Protein AF-A0A661Z2G2-F1 (afdb_monomer)

Sequence (338 aa):
MINYKEEFKKISHNVEEGDYKSVVSKSAWLLEQGLKQLYKDQFEYYEREDCNDDEYNALNIIIEKEFVNFDIDKATLGYIVKFYHLTRFFDIVQNRLDVRLTFTRKLPWKHIVTKRNTIAHDDCIIKKDVAIDFIHYAKVFIYETEIDDRYGDSLKSNKCHECRSIVKGEWNYCANCGSDLSVKCKKCGSELKQSWSICPECKRPRSGVKVKDPIQMYQYYCEAVWADGILTKEEKHFLELKREELGLSHETAHEVERLYTPIEAIMFRVAVEATLVDGVIDEDERVYLRKQAEVMGVSREIANEIFNACLTIDSVEDLYKENKSKVIVMNTLKQNTN

pLDDT: mean 85.05, std 14.21, range [39.09, 98.06]

Mean predicted aligned error: 15.94 Å

Secondary structure (DSSP, 8-state):
---HHHHHHHHHHHHHTT-HHHHHHHHHHHHHHHHHHHHHHHHHHHHHTT---HHHHHHHHHHHHHSTT--TTT--HHHHHHHHHHTTHHHHHHHH-SS--HHHHHS-HHHHHHHHHHHHHS-PPPPHHHHHHHHHHHHHHHHHT---HHHHHHHH-PBPTTT--B--TT-SB-TTT--B--EE-TTT--EE-TT-SB-TTT--B-TT---S-HHHHHHHHHHHHGGGS---HHHHHHHHHHHHHHT--HHHHHHHHHHHS-HHHHHHHHHHHHHGGGS---HHHHHHHHHHHHHTT--HHHHHHHHHHHHHHHHHHHHHHHHHHHHHHHHHHHHS--

Radius of gyration: 26.25 Å; Cα contacts (8 Å, |Δi|>4): 293; chains: 1; bounding box: 63×58×87 Å

Nearest PDB structures (foldseek):
  6rx4-assembly1_A  TM=2.528E-01  e=5.434E+00  Escherichia coli K-12

Foldseek 3Di:
DDPVVVLLVVLVVCLVVVVLLVLLLSLLVLVLVLLLLLVVVLVVVCVPVVDPDPLVVLLVVCCVVPPPPDDSVPDDLVRSVVSCVVSVVLVSSCVVDPFRCVVLVVPPSVCSVVVNVCSVPHPDDDDSVSSVSSSVSSLSSCQRSVSPVPSVCVVPQDADPPPRHGDDQPDQADPVPGDGPWQAAPPPRDTDRPPDQADPVPRAGRPPPPPVALLVVLLVLLCVQCVVLAHAPVSVVVSVVSCVNSVHDPVSSVVSNVVRHDPLLVVLLVLLLVCCPVLDQDPVNVVVSVVSSVVSVHDPVSSVVSNVRNSVPPPPVVCVVVVVVVVVVVVVVVVVPD

Structure (mmCIF, N/CA/C/O backbone):
data_AF-A0A661Z2G2-F1
#
_entry.id   AF-A0A661Z2G2-F1
#
loop_
_atom_site.group_PDB
_atom_site.id
_atom_site.type_symbol
_atom_site.label_atom_id
_atom_site.label_alt_id
_atom_site.label_comp_id
_atom_site.label_asym_id
_atom_site.label_entity_id
_atom_site.label_seq_id
_atom_site.pdbx_PDB_ins_code
_atom_site.Cartn_x
_atom_site.Cartn_y
_atom_site.Cartn_z
_atom_site.occupancy
_atom_site.B_iso_or_equiv
_atom_site.auth_seq_id
_atom_site.auth_comp_id
_atom_site.auth_asym_id
_atom_site.auth_atom_id
_atom_site.pdbx_PDB_model_num
ATOM 1 N N . MET A 1 1 ? -5.188 22.186 -6.126 1.00 86.19 1 MET A N 1
ATOM 2 C CA . MET A 1 1 ? -5.627 20.821 -5.770 1.00 86.19 1 MET A CA 1
ATOM 3 C C . MET A 1 1 ? -5.697 19.971 -7.032 1.00 86.19 1 MET A C 1
ATOM 5 O O . MET A 1 1 ? -6.264 20.423 -8.022 1.00 86.19 1 MET A O 1
ATOM 9 N N . ILE A 1 2 ? -5.074 18.794 -7.026 1.00 93.38 2 ILE A N 1
ATOM 10 C CA . ILE A 1 2 ? -4.983 17.904 -8.195 1.00 93.38 2 ILE A CA 1
ATOM 11 C C . ILE A 1 2 ? -6.296 17.135 -8.372 1.00 93.38 2 ILE A C 1
ATOM 13 O O . ILE A 1 2 ? -6.920 16.719 -7.400 1.00 93.38 2 ILE A O 1
ATOM 17 N N . ASN A 1 3 ? -6.733 16.948 -9.618 1.00 93.88 3 ASN A N 1
ATOM 18 C CA . ASN A 1 3 ? -7.870 16.088 -9.944 1.00 93.88 3 ASN A CA 1
ATOM 19 C C . ASN A 1 3 ? -7.367 14.684 -10.306 1.00 93.88 3 ASN A C 1
ATOM 21 O O . ASN A 1 3 ? -7.200 14.361 -11.483 1.00 93.88 3 ASN A O 1
ATOM 25 N N . TYR A 1 4 ? -7.106 13.848 -9.296 1.00 92.81 4 TYR A N 1
ATOM 26 C CA . TYR A 1 4 ? -6.507 12.523 -9.498 1.00 92.81 4 TYR A CA 1
ATOM 27 C C . TYR A 1 4 ? -7.338 11.645 -10.440 1.00 92.81 4 TYR A C 1
ATOM 29 O O . TYR A 1 4 ? -6.782 10.908 -11.252 1.00 92.81 4 TYR A O 1
ATOM 37 N N . LYS A 1 5 ? -8.671 11.767 -10.418 1.00 91.06 5 LYS A N 1
ATOM 38 C CA . LYS A 1 5 ? -9.562 11.059 -11.349 1.00 91.06 5 LYS A CA 1
ATOM 39 C C . LYS A 1 5 ? -9.297 11.403 -12.814 1.00 91.06 5 LYS A C 1
ATOM 41 O O . LYS A 1 5 ? -9.282 10.502 -13.652 1.00 91.06 5 LYS A O 1
ATOM 46 N N . GLU A 1 6 ? -9.118 12.678 -13.140 1.00 94.62 6 GLU A N 1
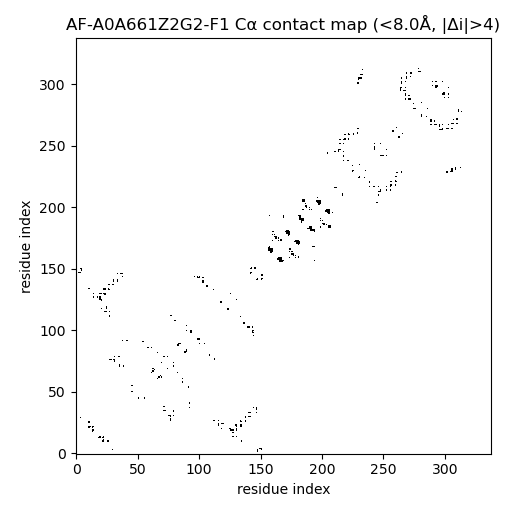ATOM 47 C CA . GLU A 1 6 ? -8.778 13.095 -14.505 1.00 94.62 6 GLU A CA 1
ATOM 48 C C . GLU A 1 6 ? -7.365 12.665 -14.891 1.00 94.62 6 GLU A C 1
ATOM 50 O O . GLU A 1 6 ? -7.162 12.179 -16.004 1.00 94.62 6 GLU A O 1
ATOM 55 N N . GLU A 1 7 ? -6.410 12.748 -13.967 1.00 96.81 7 GLU A N 1
ATOM 56 C CA . GLU A 1 7 ? -5.042 12.292 -14.217 1.00 96.81 7 GLU A CA 1
ATOM 57 C C . GLU A 1 7 ? -4.977 10.780 -14.472 1.00 96.81 7 GLU A C 1
ATOM 59 O O . GLU A 1 7 ? -4.347 10.346 -15.435 1.00 96.81 7 GLU A O 1
ATOM 64 N N . PHE A 1 8 ? -5.720 9.959 -13.722 1.00 95.62 8 PHE A N 1
ATOM 65 C CA . PHE A 1 8 ? -5.805 8.521 -13.994 1.00 95.62 8 PHE A CA 1
ATOM 66 C C . PHE A 1 8 ? -6.487 8.192 -15.327 1.00 95.62 8 PHE A C 1
ATOM 68 O O . PHE A 1 8 ? -6.124 7.192 -15.952 1.00 95.62 8 PHE A O 1
ATOM 75 N N . LYS A 1 9 ? -7.435 9.013 -15.806 1.00 95.62 9 LYS A N 1
ATOM 76 C CA . LYS A 1 9 ? -7.990 8.858 -17.164 1.00 95.62 9 LYS A CA 1
ATOM 77 C C . LYS A 1 9 ? -6.923 9.113 -18.224 1.00 95.62 9 LYS A C 1
ATOM 79 O O . LYS A 1 9 ? -6.785 8.305 -19.136 1.00 95.62 9 LYS A O 1
ATOM 84 N N . LYS A 1 10 ? -6.137 10.185 -18.072 1.00 97.44 10 LYS A N 1
ATOM 85 C CA . LYS A 1 10 ? -5.009 10.484 -18.971 1.00 97.44 10 LYS A CA 1
ATOM 86 C C . LYS A 1 10 ? -3.984 9.351 -18.952 1.00 97.44 10 LYS A C 1
ATOM 88 O O . LYS A 1 10 ? -3.547 8.911 -20.003 1.00 97.44 10 LYS A O 1
ATOM 93 N N . ILE A 1 11 ? -3.637 8.839 -17.771 1.00 97.25 11 ILE A N 1
ATOM 94 C CA . ILE A 1 11 ? -2.714 7.705 -17.642 1.00 97.25 11 ILE A CA 1
ATOM 95 C C . ILE A 1 11 ? -3.271 6.457 -18.340 1.00 97.25 11 ILE A C 1
ATOM 97 O O . ILE A 1 11 ? -2.529 5.782 -19.044 1.00 97.25 11 ILE A O 1
ATOM 101 N N . SER A 1 12 ? -4.567 6.171 -18.193 1.00 95.06 12 SER A N 1
ATOM 102 C CA . SER A 1 12 ? -5.203 5.021 -18.854 1.00 95.06 12 SER A CA 1
ATOM 103 C C . SER A 1 12 ? -5.150 5.145 -20.379 1.00 95.06 12 SER A C 1
ATOM 105 O O . SER A 1 12 ? -4.828 4.173 -21.050 1.00 95.06 12 SER A O 1
ATOM 107 N N . HIS A 1 13 ? -5.370 6.347 -20.914 1.00 97.44 13 HIS A N 1
ATOM 108 C CA . HIS A 1 13 ? -5.226 6.611 -22.343 1.00 97.44 13 HIS A CA 1
ATOM 109 C C . HIS A 1 13 ? -3.787 6.373 -22.834 1.00 97.44 13 HIS A C 1
ATOM 111 O O . HIS A 1 13 ? -3.581 5.657 -23.807 1.00 97.44 13 HIS A O 1
ATOM 117 N N . ASN A 1 14 ? -2.777 6.852 -22.098 1.00 97.38 14 ASN A N 1
ATOM 118 C CA . ASN A 1 14 ? -1.373 6.585 -22.430 1.00 97.38 14 ASN A CA 1
ATOM 119 C C . ASN A 1 14 ? -1.029 5.076 -22.426 1.00 97.38 14 ASN A C 1
ATOM 121 O O . ASN A 1 14 ? -0.147 4.648 -23.169 1.00 97.38 14 ASN A O 1
ATOM 125 N N . VAL A 1 15 ? -1.706 4.252 -21.611 1.00 96.62 15 VAL A N 1
ATOM 126 C CA . VAL A 1 15 ? -1.545 2.784 -21.656 1.00 96.62 15 VAL A CA 1
ATOM 127 C C . VAL A 1 15 ? -2.084 2.208 -22.968 1.00 96.62 15 VAL A C 1
ATOM 129 O O . VAL A 1 15 ? -1.465 1.299 -23.519 1.00 96.62 15 VAL A O 1
ATOM 132 N N . GLU A 1 16 ? -3.220 2.710 -23.460 1.00 96.94 16 GLU A N 1
ATOM 133 C CA . GLU A 1 16 ? -3.834 2.274 -24.725 1.00 96.94 16 GLU A CA 1
ATOM 134 C C . GLU A 1 16 ? -2.953 2.628 -25.932 1.00 96.94 16 GLU A C 1
ATOM 136 O O . GLU A 1 16 ? -2.826 1.825 -26.854 1.00 96.94 16 GLU A O 1
ATOM 141 N N . GLU A 1 17 ? -2.285 3.782 -25.886 1.00 97.88 17 GLU A N 1
ATOM 142 C CA . GLU A 1 17 ? -1.344 4.244 -26.916 1.00 97.88 17 GLU A CA 1
ATOM 143 C C . GLU A 1 17 ? 0.032 3.553 -26.858 1.00 97.88 17 GLU A C 1
ATOM 145 O O . GLU A 1 17 ? 0.857 3.727 -27.753 1.00 97.88 17 GLU A O 1
ATOM 150 N N . GLY A 1 18 ? 0.304 2.763 -25.814 1.00 97.31 18 GLY A N 1
ATOM 151 C CA . GLY A 1 18 ? 1.600 2.111 -25.610 1.00 97.31 18 GLY A CA 1
ATOM 152 C C . GLY A 1 18 ? 2.713 3.045 -25.117 1.00 97.31 18 GLY A C 1
ATOM 153 O O . GLY A 1 18 ? 3.879 2.648 -25.100 1.00 97.31 18 GLY A O 1
ATOM 154 N N . ASP A 1 19 ? 2.378 4.259 -24.669 1.00 97.81 19 ASP A N 1
ATOM 155 C CA . ASP A 1 19 ? 3.319 5.226 -24.091 1.00 97.81 19 ASP A CA 1
ATOM 156 C C . ASP A 1 19 ? 3.586 4.935 -22.602 1.00 97.81 19 ASP A C 1
ATOM 158 O O . ASP A 1 19 ? 3.221 5.675 -21.679 1.00 97.81 19 ASP A O 1
ATOM 162 N N . TYR A 1 20 ? 4.244 3.802 -22.359 1.00 97.69 20 TYR A N 1
ATOM 163 C CA . TYR A 1 20 ? 4.538 3.299 -21.016 1.00 97.69 20 TYR A CA 1
ATOM 164 C C . TYR A 1 20 ? 5.524 4.182 -20.240 1.00 97.69 20 TYR A C 1
ATOM 166 O O . TYR A 1 20 ? 5.471 4.224 -19.008 1.00 97.69 20 TYR A O 1
ATOM 174 N N . LYS A 1 21 ? 6.395 4.924 -20.939 1.00 97.50 21 LYS A N 1
ATOM 175 C CA . LYS A 1 21 ? 7.328 5.875 -20.318 1.00 97.50 21 LYS A CA 1
ATOM 176 C C . LYS A 1 21 ? 6.544 6.993 -19.630 1.00 97.50 21 LYS A C 1
ATOM 178 O O . LYS A 1 21 ? 6.715 7.205 -18.429 1.00 97.50 21 LYS A O 1
ATOM 183 N N . SER A 1 22 ? 5.607 7.624 -20.342 1.00 97.12 22 SER A N 1
ATOM 184 C CA . SER A 1 22 ? 4.745 8.652 -19.753 1.00 97.12 22 SER A CA 1
ATOM 185 C C . SER A 1 22 ? 3.818 8.110 -18.669 1.00 97.12 22 SER A C 1
ATOM 187 O O . SER A 1 22 ? 3.546 8.828 -17.708 1.00 97.12 22 SER A O 1
ATOM 189 N N . VAL A 1 23 ? 3.343 6.861 -18.777 1.00 98.00 23 VAL A N 1
ATOM 190 C CA . VAL A 1 23 ? 2.535 6.225 -17.718 1.00 98.00 23 VAL A CA 1
ATOM 191 C C . VAL A 1 23 ? 3.308 6.168 -16.404 1.00 98.00 23 VAL A C 1
ATOM 193 O O . VAL A 1 23 ? 2.790 6.604 -15.371 1.00 98.00 23 VAL A O 1
ATOM 196 N N . VAL A 1 24 ? 4.551 5.679 -16.434 1.00 97.62 24 VAL A N 1
ATOM 197 C CA . VAL A 1 24 ? 5.393 5.594 -15.234 1.00 97.62 24 VAL A CA 1
ATOM 198 C C . VAL A 1 24 ? 5.727 6.990 -14.705 1.00 97.62 24 VAL A C 1
ATOM 200 O O . VAL A 1 24 ? 5.555 7.239 -13.511 1.00 97.62 24 VAL A O 1
ATOM 203 N N . SER A 1 25 ? 6.124 7.929 -15.574 1.00 96.88 25 SER A N 1
ATOM 204 C CA . SER A 1 25 ? 6.431 9.310 -15.173 1.00 96.88 25 SER A CA 1
ATOM 205 C C . SER A 1 25 ? 5.242 10.011 -14.513 1.00 96.88 25 SER A C 1
ATOM 207 O O . SER A 1 25 ? 5.398 10.591 -13.438 1.00 96.88 25 SER A O 1
ATOM 209 N N . LYS A 1 26 ? 4.046 9.934 -15.113 1.00 97.88 26 LYS A N 1
ATOM 210 C CA . LYS A 1 26 ? 2.826 10.550 -14.567 1.00 97.88 26 LYS A CA 1
ATOM 211 C C . LYS A 1 26 ? 2.390 9.886 -13.262 1.00 97.88 26 LYS A C 1
ATOM 213 O O . LYS A 1 26 ? 2.043 10.588 -12.320 1.00 97.88 26 LYS A O 1
ATOM 218 N N . SER A 1 27 ? 2.455 8.558 -13.165 1.00 97.88 27 SER A N 1
ATOM 219 C CA . SER A 1 27 ? 2.090 7.839 -11.934 1.00 97.88 27 SER A CA 1
ATOM 220 C C . SER A 1 27 ? 3.042 8.165 -10.777 1.00 97.88 27 SER A C 1
ATOM 222 O O . SER A 1 27 ? 2.597 8.428 -9.663 1.00 97.88 27 SER A O 1
ATOM 224 N N . ALA A 1 28 ? 4.352 8.229 -11.042 1.00 97.94 28 ALA A N 1
ATOM 225 C CA . ALA A 1 28 ? 5.344 8.641 -10.051 1.00 97.94 28 ALA A CA 1
ATOM 226 C C . ALA A 1 28 ? 5.176 10.110 -9.632 1.00 97.94 28 ALA A C 1
ATOM 228 O O . ALA A 1 28 ? 5.371 10.447 -8.465 1.00 97.94 28 ALA A O 1
ATOM 229 N N . TRP A 1 29 ? 4.790 10.983 -10.567 1.00 97.75 29 TRP A N 1
ATOM 230 C CA . TRP A 1 29 ? 4.433 12.364 -10.255 1.00 97.75 29 TRP A CA 1
ATOM 231 C C . TRP A 1 29 ? 3.192 12.438 -9.354 1.00 97.75 29 TRP A C 1
ATOM 233 O O . TRP A 1 29 ? 3.225 13.169 -8.371 1.00 97.75 29 TRP A O 1
ATOM 243 N N . LEU A 1 30 ? 2.143 11.640 -9.599 1.00 97.56 30 LEU A N 1
ATOM 244 C CA . LEU A 1 30 ? 0.975 11.584 -8.706 1.00 97.56 30 LEU A CA 1
ATOM 245 C C . LEU A 1 30 ? 1.342 11.139 -7.286 1.00 97.56 30 LEU A C 1
ATOM 247 O O . LEU A 1 30 ? 0.852 11.735 -6.331 1.00 97.56 30 LEU A O 1
ATOM 251 N N . LEU A 1 31 ? 2.221 10.143 -7.142 1.00 97.75 31 LEU A N 1
ATOM 252 C CA . LEU A 1 31 ? 2.748 9.732 -5.836 1.00 97.75 31 LEU A CA 1
ATOM 253 C C . LEU A 1 31 ? 3.500 10.876 -5.145 1.00 97.75 31 LEU A C 1
ATOM 255 O O . LEU A 1 31 ? 3.286 11.125 -3.963 1.00 97.75 31 LEU A O 1
ATOM 259 N N . GLU A 1 32 ? 4.350 11.599 -5.880 1.00 98.06 32 GLU A N 1
ATOM 260 C CA . GLU A 1 32 ? 5.075 12.754 -5.342 1.00 98.06 32 GLU A CA 1
ATOM 261 C C . GLU A 1 32 ? 4.113 13.827 -4.835 1.00 98.06 32 GLU A C 1
ATOM 263 O O . GLU A 1 32 ? 4.252 14.302 -3.711 1.00 98.06 32 GLU A O 1
ATOM 268 N N . GLN A 1 33 ? 3.124 14.196 -5.647 1.00 97.38 33 GLN A N 1
ATOM 269 C CA . GLN A 1 33 ? 2.164 15.227 -5.276 1.00 97.38 33 GLN A CA 1
ATOM 270 C C . GLN A 1 33 ? 1.258 14.793 -4.124 1.00 97.38 33 GLN A C 1
ATOM 272 O O . GLN A 1 33 ? 0.956 15.602 -3.252 1.00 97.38 33 GLN A O 1
ATOM 277 N N . GLY A 1 34 ? 0.879 13.516 -4.086 1.00 96.56 34 GLY A N 1
ATOM 278 C CA . GLY A 1 34 ? 0.154 12.936 -2.969 1.00 96.56 34 GLY A CA 1
ATOM 279 C C . GLY A 1 34 ? 0.954 13.026 -1.668 1.00 96.56 34 GLY A C 1
ATOM 280 O O . GLY A 1 34 ? 0.456 13.546 -0.680 1.00 96.56 34 GLY A O 1
ATOM 281 N N . LEU A 1 35 ? 2.234 12.645 -1.667 1.00 97.31 35 LEU A N 1
ATOM 282 C CA . LEU A 1 35 ? 3.088 12.798 -0.481 1.00 97.31 35 LEU A CA 1
ATOM 283 C C . LEU A 1 35 ? 3.268 14.270 -0.058 1.00 97.31 35 LEU A C 1
ATOM 285 O O . LEU A 1 35 ? 3.327 14.562 1.136 1.00 97.31 35 LEU A O 1
ATOM 289 N N . LYS A 1 36 ? 3.335 15.215 -1.007 1.00 97.50 36 LYS A N 1
ATOM 290 C CA . LYS A 1 36 ? 3.365 16.656 -0.688 1.00 97.50 36 LYS A CA 1
ATOM 291 C C . LYS A 1 36 ? 2.068 17.113 -0.026 1.00 97.50 36 LYS A C 1
ATOM 293 O O . LYS A 1 36 ? 2.121 17.832 0.965 1.00 97.50 36 LYS A O 1
ATOM 298 N N . GLN A 1 37 ? 0.920 16.697 -0.558 1.00 95.69 37 GLN A N 1
ATOM 299 C CA . GLN A 1 37 ? -0.384 17.048 0.003 1.00 95.69 37 GLN A CA 1
ATOM 300 C C . GLN A 1 37 ? -0.550 16.464 1.409 1.00 95.69 37 GLN A C 1
ATOM 302 O O . GLN A 1 37 ? -0.873 17.200 2.329 1.00 95.69 37 GLN A O 1
ATOM 307 N N . LEU A 1 38 ? -0.210 15.187 1.596 1.00 95.00 38 LEU A N 1
ATOM 308 C CA . LEU A 1 38 ? -0.301 14.506 2.888 1.00 95.00 38 LEU A CA 1
ATOM 309 C C . LEU A 1 38 ? 0.551 15.174 3.973 1.00 95.00 38 LEU A C 1
ATOM 311 O O . LEU A 1 38 ? 0.134 15.266 5.123 1.00 95.00 38 LEU A O 1
ATOM 315 N N . TYR A 1 39 ? 1.736 15.662 3.593 1.00 95.88 39 TYR A N 1
ATOM 316 C CA . TYR A 1 39 ? 2.581 16.463 4.473 1.00 95.88 39 TYR A CA 1
ATOM 317 C C . TYR A 1 39 ? 1.872 17.755 4.883 1.00 95.88 39 TYR A C 1
ATOM 319 O O . TYR A 1 39 ? 1.770 18.045 6.071 1.00 95.88 39 TYR A O 1
ATOM 327 N N . LYS A 1 40 ? 1.353 18.516 3.913 1.00 94.88 40 LYS A N 1
ATOM 328 C CA . LYS A 1 40 ? 0.677 19.794 4.175 1.00 94.88 40 LYS A CA 1
ATOM 329 C C . LYS A 1 40 ? -0.553 19.613 5.053 1.00 94.88 40 LYS A C 1
ATOM 331 O O . LYS A 1 40 ? -0.666 20.303 6.055 1.00 94.88 40 LYS A O 1
ATOM 336 N N . ASP A 1 41 ? -1.392 18.627 4.748 1.00 92.25 41 ASP A N 1
ATOM 337 C CA . ASP A 1 41 ? -2.599 18.326 5.523 1.00 92.25 41 ASP A CA 1
ATOM 338 C C . ASP A 1 41 ? -2.272 18.002 6.988 1.00 92.25 41 ASP A C 1
ATOM 340 O O . ASP A 1 41 ? -3.025 18.365 7.891 1.00 92.25 41 ASP A O 1
ATOM 344 N N . GLN A 1 42 ? -1.148 17.319 7.233 1.00 92.06 42 GLN A N 1
ATOM 345 C CA . GLN A 1 42 ? -0.698 16.990 8.584 1.00 92.06 42 GLN A CA 1
ATOM 346 C C . GLN A 1 42 ? -0.174 18.220 9.339 1.00 92.06 42 GLN A C 1
ATOM 348 O O . GLN A 1 42 ? -0.473 18.380 10.518 1.00 92.06 42 GLN A O 1
ATOM 353 N N . PHE A 1 43 ? 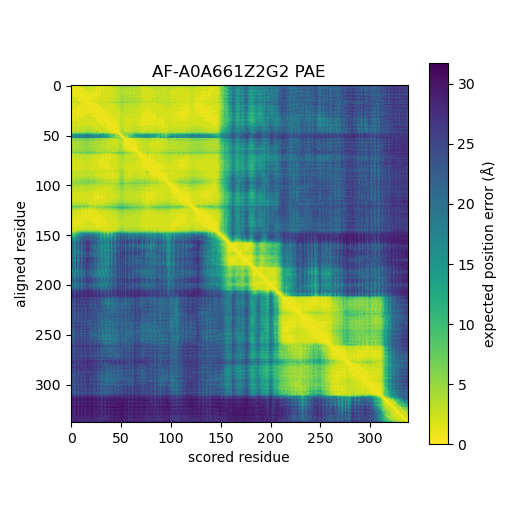0.579 19.105 8.684 1.00 91.75 43 PHE A N 1
ATOM 354 C CA . PHE A 1 43 ? 1.049 20.343 9.317 1.00 91.75 43 PHE A CA 1
ATOM 355 C C . PHE A 1 43 ? -0.099 21.333 9.561 1.00 91.75 43 PHE A C 1
ATOM 357 O O . PHE A 1 43 ? -0.201 21.883 10.651 1.00 91.75 43 PHE A O 1
ATOM 364 N N . GLU A 1 44 ? -1.031 21.475 8.616 1.00 90.19 44 GLU A N 1
ATOM 365 C CA . GLU A 1 44 ? -2.261 22.258 8.807 1.00 90.19 44 GLU A CA 1
ATOM 366 C C . GLU A 1 44 ? -3.150 21.692 9.926 1.00 90.19 44 GLU A C 1
ATOM 368 O O . GLU A 1 44 ? -3.940 22.415 10.534 1.00 90.19 44 GLU A O 1
ATOM 373 N N . TYR A 1 45 ? -3.087 20.383 10.184 1.00 87.88 45 TYR A N 1
ATOM 374 C CA . TYR A 1 45 ? -3.740 19.776 11.342 1.00 87.88 45 TYR A CA 1
ATOM 375 C C . TYR A 1 45 ? -3.064 20.218 12.648 1.00 87.88 45 TYR A C 1
ATOM 377 O O . TYR A 1 45 ? -3.756 20.696 13.545 1.00 87.88 45 TYR A O 1
ATOM 385 N N . TYR A 1 46 ? -1.731 20.150 12.720 1.00 88.12 46 TYR A N 1
ATOM 386 C CA . TYR A 1 46 ? -0.983 20.591 13.900 1.00 88.12 46 TYR A CA 1
ATOM 387 C C . TYR A 1 46 ? -1.174 22.080 14.222 1.00 88.12 46 TYR A C 1
ATOM 389 O O . TYR A 1 46 ? -1.307 22.451 15.384 1.00 88.12 46 TYR A O 1
ATOM 397 N N . GLU A 1 47 ? -1.248 22.937 13.204 1.00 87.38 47 GLU A N 1
ATOM 398 C CA . GLU A 1 47 ? -1.482 24.374 13.394 1.00 87.38 47 GLU A CA 1
ATOM 399 C C . GLU A 1 47 ? -2.888 24.695 13.928 1.00 87.38 47 GLU A C 1
ATOM 401 O O . GLU A 1 47 ? -3.072 25.703 14.610 1.00 87.38 47 GLU A O 1
ATOM 406 N N . ARG A 1 48 ? -3.895 23.867 13.619 1.00 85.75 48 ARG A N 1
ATOM 407 C CA . ARG A 1 48 ? -5.294 24.122 14.002 1.00 85.75 48 ARG A CA 1
ATOM 408 C C . ARG A 1 48 ? -5.644 23.666 15.408 1.00 85.75 48 ARG A C 1
ATOM 410 O O . ARG A 1 48 ? -6.437 24.334 16.064 1.00 85.75 48 ARG A O 1
ATOM 417 N N . GLU A 1 49 ? -5.104 22.536 15.846 1.00 81.94 49 GLU A N 1
ATOM 418 C CA . GLU A 1 49 ? -5.493 21.912 17.118 1.00 81.94 49 GLU A CA 1
ATOM 419 C C . GLU A 1 49 ? -4.779 22.521 18.343 1.00 81.94 49 GLU A C 1
ATOM 421 O O . GLU A 1 49 ? -4.988 22.043 19.455 1.00 81.94 49 GLU A O 1
ATOM 426 N N . ASP A 1 50 ? -3.944 23.562 18.161 1.00 70.31 50 ASP A N 1
ATOM 427 C CA . ASP A 1 50 ? -3.063 24.150 19.199 1.00 70.31 50 ASP A CA 1
ATOM 428 C C . ASP A 1 50 ? -2.379 23.061 20.042 1.00 70.31 50 ASP A C 1
ATOM 430 O O . ASP A 1 50 ? -2.235 23.121 21.268 1.00 70.31 50 ASP A O 1
ATOM 434 N N . CYS A 1 51 ? -2.041 21.971 19.361 1.00 67.12 51 CYS A N 1
ATOM 435 C CA . CYS A 1 51 ? -1.538 20.782 19.992 1.00 67.12 51 CYS A CA 1
ATOM 436 C C . CYS A 1 51 ? -0.078 21.057 20.329 1.00 67.12 51 CYS A C 1
ATOM 438 O O . CYS A 1 51 ? 0.803 21.051 19.467 1.00 67.12 51 CYS A O 1
ATOM 440 N N . ASN A 1 52 ? 0.167 21.309 21.613 1.00 64.38 52 ASN A N 1
ATOM 441 C CA . ASN A 1 52 ? 1.491 21.260 22.216 1.00 64.38 52 ASN A CA 1
ATOM 442 C C . ASN A 1 52 ? 1.950 19.792 22.258 1.00 64.38 52 ASN A C 1
ATOM 444 O O . ASN A 1 52 ? 2.017 19.168 23.315 1.00 64.38 52 ASN A O 1
ATOM 448 N N . ASP A 1 53 ? 2.115 19.223 21.068 1.00 78.62 53 ASP A N 1
ATOM 449 C CA . ASP A 1 53 ? 2.330 17.809 20.836 1.00 78.62 53 ASP A CA 1
ATOM 450 C C . ASP A 1 53 ? 3.831 17.537 20.841 1.00 78.62 53 ASP A C 1
ATOM 452 O O . ASP A 1 53 ? 4.591 18.063 20.017 1.00 78.62 53 ASP A O 1
ATOM 456 N N . ASP A 1 54 ? 4.263 16.705 21.786 1.00 87.81 54 ASP A N 1
ATOM 457 C CA . ASP A 1 54 ? 5.632 16.209 21.851 1.00 87.81 54 ASP A CA 1
ATOM 458 C C . ASP A 1 54 ? 6.046 15.560 20.515 1.00 87.81 54 ASP A C 1
ATOM 460 O O . ASP A 1 54 ? 7.215 15.661 20.131 1.00 87.81 54 ASP A O 1
ATOM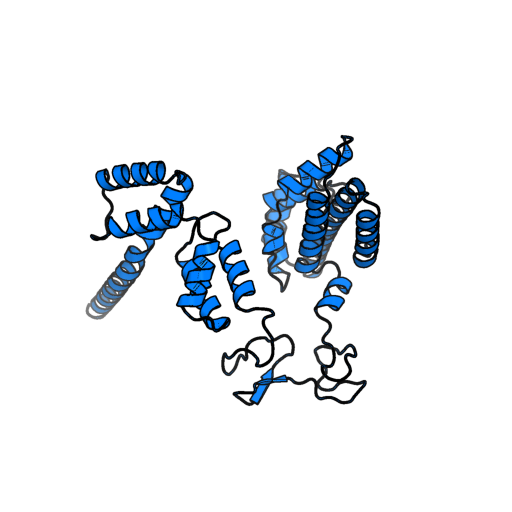 464 N N . GLU A 1 55 ? 5.105 14.971 19.756 1.00 85.75 55 GLU A N 1
ATOM 465 C CA . GLU A 1 55 ? 5.368 14.423 18.419 1.00 85.75 55 GLU A CA 1
ATOM 466 C C . GLU A 1 55 ? 5.738 15.511 17.399 1.00 85.75 55 GLU A C 1
ATOM 468 O O . GLU A 1 55 ? 6.693 15.336 16.637 1.00 85.75 55 GLU A O 1
ATOM 473 N N . TYR A 1 56 ? 5.041 16.654 17.399 1.00 88.75 56 TYR A N 1
ATOM 474 C CA . TYR A 1 56 ? 5.327 17.768 16.486 1.00 88.75 56 TYR A CA 1
ATOM 475 C C . TYR A 1 56 ? 6.689 18.403 16.784 1.00 88.75 56 TYR A C 1
ATOM 477 O O . TYR A 1 56 ? 7.497 18.636 15.880 1.00 88.75 56 TYR A O 1
ATOM 485 N N . ASN A 1 57 ? 6.983 18.620 18.068 1.00 89.75 57 ASN A N 1
ATOM 486 C CA . ASN A 1 57 ? 8.274 19.146 18.503 1.00 89.75 57 ASN A CA 1
ATOM 487 C C . ASN A 1 57 ? 9.418 18.182 18.154 1.00 89.75 57 ASN A C 1
ATOM 489 O O . ASN A 1 57 ? 10.444 18.609 17.618 1.00 89.75 57 ASN A O 1
ATOM 493 N N . ALA A 1 58 ? 9.235 16.877 18.384 1.00 90.56 58 ALA A N 1
ATOM 494 C CA . ALA A 1 58 ? 10.209 15.861 17.995 1.00 90.56 58 ALA A CA 1
ATOM 495 C C . ALA A 1 58 ? 10.435 15.833 16.475 1.00 90.56 58 ALA A C 1
ATOM 497 O O . ALA A 1 58 ? 11.580 15.742 16.024 1.00 90.56 58 ALA A O 1
ATOM 498 N N . LEU A 1 59 ? 9.369 15.961 15.679 1.00 91.69 59 LEU A N 1
ATOM 499 C CA . LEU A 1 59 ? 9.461 16.021 14.224 1.00 91.69 59 LEU A CA 1
ATOM 500 C C . LEU A 1 59 ? 10.256 17.247 13.752 1.00 91.69 59 LEU A C 1
ATOM 502 O O . LEU A 1 59 ? 11.146 17.097 12.913 1.00 91.69 59 LEU A O 1
ATOM 506 N N . ASN A 1 60 ? 9.986 18.432 14.308 1.00 90.25 60 ASN A N 1
ATOM 507 C CA . ASN A 1 60 ? 10.712 19.658 13.965 1.00 90.25 60 ASN A CA 1
ATOM 508 C C . ASN A 1 60 ? 12.206 19.557 14.288 1.00 90.25 60 ASN A C 1
ATOM 510 O O . ASN A 1 60 ? 13.031 19.923 13.455 1.00 90.25 60 ASN A O 1
ATOM 514 N N . ILE A 1 61 ? 12.570 18.965 15.431 1.00 92.31 61 ILE A N 1
ATOM 515 C CA . ILE A 1 61 ? 13.977 18.718 15.785 1.00 92.31 61 ILE A CA 1
ATOM 516 C C . ILE A 1 61 ? 14.662 17.833 14.731 1.00 92.31 61 ILE A C 1
ATOM 518 O O . ILE A 1 61 ? 15.802 18.093 14.339 1.00 92.31 61 ILE A O 1
ATOM 522 N N . ILE A 1 62 ? 13.983 16.785 14.246 1.00 91.88 62 ILE A N 1
ATOM 523 C CA . ILE A 1 62 ? 14.535 15.913 13.199 1.00 91.88 62 ILE A CA 1
ATOM 524 C C . ILE A 1 62 ? 14.647 16.664 11.865 1.00 91.88 62 ILE A C 1
ATOM 526 O O . ILE A 1 62 ? 15.659 16.516 11.177 1.00 91.88 62 ILE A O 1
ATOM 530 N N . ILE A 1 63 ? 13.649 17.479 11.502 1.00 92.31 63 ILE A N 1
ATOM 531 C CA . ILE A 1 63 ? 13.676 18.314 10.290 1.00 92.31 63 ILE A CA 1
ATOM 532 C C . ILE A 1 63 ? 14.879 19.257 10.319 1.00 92.31 63 ILE A C 1
ATOM 534 O O . ILE A 1 63 ? 15.671 19.257 9.378 1.00 92.31 63 ILE A O 1
ATOM 538 N N . GLU A 1 64 ? 15.059 20.010 11.403 1.00 92.50 64 GLU A N 1
ATOM 539 C CA . GLU A 1 64 ? 16.159 20.969 11.546 1.00 92.50 64 GLU A CA 1
ATOM 540 C C . GLU A 1 64 ? 17.533 20.294 11.476 1.00 92.50 64 GLU A C 1
ATOM 542 O O . GLU A 1 64 ? 18.465 20.834 10.875 1.00 92.50 64 GLU A O 1
ATOM 547 N N . LYS A 1 65 ? 17.658 19.096 12.058 1.00 93.88 65 LYS A N 1
ATOM 548 C CA . LYS A 1 65 ? 18.926 18.366 12.128 1.00 93.88 65 LYS A CA 1
ATOM 549 C C . LYS A 1 65 ? 19.292 17.654 10.823 1.00 93.88 65 LYS A C 1
ATOM 551 O O . LYS A 1 65 ? 20.441 17.720 10.393 1.00 93.88 65 LYS A O 1
ATOM 556 N N . GLU A 1 66 ? 18.346 16.941 10.218 1.00 93.62 66 GLU A N 1
ATOM 557 C CA . GLU A 1 66 ? 18.614 16.008 9.111 1.00 93.62 66 GLU A CA 1
ATOM 558 C C . GLU A 1 66 ? 18.201 16.572 7.737 1.00 93.62 66 GLU A C 1
ATOM 560 O O . GLU A 1 66 ? 18.649 16.079 6.696 1.00 93.62 66 GLU A O 1
ATOM 565 N N . PHE A 1 67 ? 17.364 17.616 7.710 1.00 93.56 67 PHE A N 1
ATOM 566 C CA . PHE A 1 67 ? 16.784 18.197 6.497 1.00 93.56 67 PHE A CA 1
ATOM 567 C C . PHE A 1 67 ? 16.910 19.730 6.482 1.00 93.56 67 PHE A C 1
ATOM 569 O O . PHE A 1 67 ? 15.931 20.464 6.365 1.00 93.56 67 PHE A O 1
ATOM 576 N N . VAL A 1 68 ? 18.147 20.226 6.562 1.00 90.69 68 VAL A N 1
ATOM 577 C CA . VAL A 1 68 ? 18.446 21.667 6.498 1.00 90.69 68 VAL A CA 1
ATOM 578 C C . VAL A 1 68 ? 17.830 22.293 5.239 1.00 90.69 68 VAL A C 1
ATOM 580 O O . VAL A 1 68 ? 18.124 21.869 4.120 1.00 90.69 68 VAL A O 1
ATOM 583 N N . ASN A 1 69 ? 17.006 23.329 5.427 1.00 91.25 69 ASN A N 1
ATOM 584 C CA . ASN A 1 69 ? 16.228 23.998 4.374 1.00 91.25 69 ASN A CA 1
ATOM 585 C C . ASN A 1 69 ? 15.217 23.081 3.656 1.00 91.25 69 ASN A C 1
ATOM 587 O O . ASN A 1 69 ? 15.023 23.208 2.443 1.00 91.25 69 ASN A O 1
ATOM 591 N N . PHE A 1 70 ? 14.583 22.151 4.381 1.00 94.50 70 PHE A N 1
ATOM 592 C CA . PHE A 1 70 ? 13.507 21.329 3.832 1.00 94.50 70 PHE A CA 1
ATOM 593 C C . PHE A 1 70 ? 12.359 22.201 3.310 1.00 94.50 70 PHE A C 1
ATOM 595 O O . PHE A 1 70 ? 11.658 22.859 4.072 1.00 94.50 70 PHE A O 1
ATOM 602 N N . ASP A 1 71 ? 12.157 22.178 1.996 1.00 95.94 71 ASP A N 1
ATOM 603 C CA . ASP A 1 71 ? 11.034 22.821 1.322 1.00 95.94 71 ASP A CA 1
ATOM 604 C C . ASP A 1 71 ? 10.233 21.733 0.605 1.00 95.94 71 ASP A C 1
ATOM 606 O O . ASP A 1 71 ? 10.665 21.196 -0.424 1.00 95.94 71 ASP A O 1
ATOM 610 N N . ILE A 1 72 ? 9.074 21.386 1.173 1.00 96.06 72 ILE A N 1
ATOM 611 C CA . ILE A 1 72 ? 8.222 20.309 0.663 1.00 96.06 72 ILE A CA 1
ATOM 612 C C . ILE A 1 72 ? 7.784 20.559 -0.785 1.00 96.06 72 ILE A C 1
ATOM 614 O O . ILE A 1 72 ? 7.634 19.607 -1.551 1.00 96.06 72 ILE A O 1
ATOM 618 N N . ASP A 1 73 ? 7.642 21.816 -1.211 1.00 96.50 73 ASP A N 1
ATOM 619 C CA . ASP A 1 73 ? 7.195 22.141 -2.564 1.00 96.50 73 ASP A CA 1
ATOM 620 C C . ASP A 1 73 ? 8.281 21.868 -3.605 1.00 96.50 73 ASP A C 1
ATOM 622 O O . ASP A 1 73 ? 7.991 21.373 -4.703 1.00 96.50 73 ASP A O 1
ATOM 626 N N . LYS A 1 74 ? 9.545 22.095 -3.235 1.00 96.81 74 LYS A N 1
ATOM 627 C CA . LYS A 1 74 ? 10.720 21.836 -4.085 1.00 96.81 74 LYS A CA 1
ATOM 628 C C . LYS A 1 74 ? 11.260 20.415 -3.960 1.00 96.81 74 LYS A C 1
ATOM 630 O O . LYS A 1 74 ? 12.045 19.983 -4.806 1.00 96.81 74 LYS A O 1
ATOM 635 N N . ALA A 1 75 ? 10.855 19.680 -2.930 1.00 96.56 75 ALA A N 1
ATOM 636 C CA . ALA A 1 75 ? 11.313 18.322 -2.699 1.00 96.56 75 ALA A CA 1
ATOM 637 C C . ALA A 1 75 ? 10.940 17.397 -3.874 1.00 96.56 75 ALA A C 1
ATOM 639 O O . ALA A 1 75 ? 9.817 17.411 -4.382 1.00 96.56 75 ALA A O 1
ATOM 640 N N . THR A 1 76 ? 11.896 16.578 -4.316 1.00 96.81 76 THR A N 1
ATOM 641 C CA . THR A 1 76 ? 11.659 15.528 -5.321 1.00 96.81 76 THR A CA 1
ATOM 642 C C . THR A 1 76 ? 11.091 14.277 -4.657 1.00 96.81 76 THR A C 1
ATOM 644 O O . THR A 1 76 ? 11.318 14.072 -3.465 1.00 96.81 76 THR A O 1
ATOM 647 N N . LEU A 1 77 ? 10.441 13.386 -5.418 1.00 97.12 77 LEU A N 1
ATOM 648 C CA . LEU A 1 77 ? 9.924 12.116 -4.883 1.00 97.12 77 LEU A CA 1
ATOM 649 C C . LEU A 1 77 ? 10.933 11.369 -3.994 1.00 97.12 77 LEU A C 1
ATOM 651 O O . LEU A 1 77 ? 10.587 10.946 -2.897 1.00 97.12 77 LEU A O 1
ATOM 655 N N . GLY A 1 78 ? 12.190 11.239 -4.433 1.00 97.19 78 GLY A N 1
ATOM 656 C CA . GLY A 1 78 ? 13.222 10.545 -3.657 1.00 97.19 78 GLY A CA 1
ATOM 657 C C . GLY A 1 78 ? 13.556 11.232 -2.331 1.00 97.19 78 GLY A C 1
ATOM 658 O O . GLY A 1 78 ? 13.764 10.555 -1.326 1.00 97.19 78 GLY A O 1
ATOM 659 N N . TYR A 1 79 ? 13.568 12.566 -2.310 1.00 96.69 79 TYR A N 1
ATOM 660 C CA . TYR A 1 79 ? 13.832 13.334 -1.094 1.00 96.69 79 TYR A CA 1
ATOM 661 C C . TYR A 1 79 ? 12.661 13.250 -0.106 1.00 96.69 79 TYR A C 1
ATOM 663 O O . TYR A 1 79 ? 12.887 13.050 1.085 1.00 96.69 79 TYR A O 1
ATOM 671 N N . ILE A 1 80 ? 11.420 13.291 -0.604 1.00 97.62 80 ILE A N 1
ATOM 672 C CA . ILE A 1 80 ? 10.211 13.143 0.221 1.00 97.62 80 ILE A CA 1
ATOM 673 C C . ILE A 1 80 ? 10.120 11.732 0.799 1.00 97.62 80 ILE A C 1
ATOM 675 O O . ILE A 1 80 ? 9.925 11.573 1.995 1.00 97.62 80 ILE A O 1
ATOM 679 N N . VAL A 1 81 ? 10.331 10.694 -0.011 1.00 97.19 81 VAL A N 1
ATOM 680 C CA . VAL A 1 81 ? 10.348 9.303 0.470 1.00 97.19 81 VAL A CA 1
ATOM 681 C C . VAL A 1 81 ? 11.407 9.114 1.562 1.00 97.19 81 VAL A C 1
ATOM 683 O O . VAL A 1 81 ? 11.125 8.506 2.594 1.00 97.19 81 VAL A O 1
ATOM 686 N N . LYS A 1 82 ? 12.614 9.670 1.377 1.00 95.38 82 LYS A N 1
ATOM 687 C CA . LYS A 1 82 ? 13.665 9.647 2.407 1.00 95.38 82 LYS A CA 1
ATOM 688 C C . LYS A 1 82 ? 13.200 10.332 3.695 1.00 95.38 82 LYS A C 1
ATOM 690 O O . LYS A 1 82 ? 13.416 9.774 4.768 1.00 95.38 82 LYS A O 1
ATOM 695 N N . PHE A 1 83 ? 12.566 11.502 3.584 1.00 96.38 83 PHE A N 1
ATOM 696 C CA . PHE A 1 83 ? 11.966 12.209 4.714 1.00 96.38 83 PHE A CA 1
ATOM 697 C C . PHE A 1 83 ? 10.969 11.321 5.461 1.00 96.38 83 PHE A C 1
ATOM 699 O O . PHE A 1 83 ? 11.189 11.025 6.630 1.00 96.38 83 PHE A O 1
ATOM 706 N N . TYR A 1 84 ? 9.962 10.794 4.762 1.00 96.31 84 TYR A N 1
ATOM 707 C CA . TYR A 1 84 ? 8.907 9.962 5.342 1.00 96.31 84 TYR A CA 1
ATOM 708 C C . TYR A 1 84 ? 9.438 8.739 6.101 1.00 96.31 84 TYR A C 1
ATOM 710 O O . TYR A 1 84 ? 8.895 8.380 7.146 1.00 96.31 84 TYR A O 1
ATOM 718 N N . HIS A 1 85 ? 10.495 8.096 5.599 1.00 93.50 85 HIS A N 1
ATOM 719 C CA . HIS A 1 85 ? 11.101 6.950 6.274 1.00 93.50 85 HIS A CA 1
ATOM 720 C C . HIS A 1 85 ? 11.941 7.343 7.494 1.00 93.50 85 HIS A C 1
ATOM 722 O O . HIS A 1 85 ? 11.808 6.708 8.536 1.00 93.50 85 HIS A O 1
ATOM 728 N N . LEU A 1 86 ? 12.792 8.371 7.387 1.00 92.38 86 LEU A N 1
ATOM 729 C CA . LEU A 1 86 ? 13.683 8.765 8.486 1.00 92.38 86 LEU A CA 1
ATOM 730 C C . LEU A 1 86 ? 12.928 9.383 9.663 1.00 92.38 86 LEU A C 1
ATOM 732 O O . LEU A 1 86 ? 13.300 9.151 10.809 1.00 92.38 86 LEU A O 1
ATOM 736 N N . THR A 1 87 ? 11.860 10.131 9.393 1.00 93.62 87 THR A N 1
ATOM 737 C CA . THR A 1 87 ? 11.038 10.753 10.440 1.00 93.62 87 THR A CA 1
ATOM 738 C C . THR A 1 87 ? 9.885 9.874 10.902 1.00 93.62 87 THR A C 1
ATOM 740 O O . THR A 1 87 ? 9.128 10.279 11.778 1.00 93.62 87 THR A O 1
ATOM 743 N N . ARG A 1 88 ? 9.725 8.677 10.314 1.00 94.06 88 ARG A N 1
ATOM 744 C CA . ARG A 1 88 ? 8.556 7.812 10.524 1.00 94.06 88 ARG A CA 1
ATOM 745 C C . ARG A 1 88 ? 7.234 8.551 10.276 1.00 94.06 88 ARG A C 1
ATOM 747 O O . ARG A 1 88 ? 6.228 8.272 10.918 1.00 94.06 88 ARG A O 1
ATOM 754 N N . PHE A 1 89 ? 7.203 9.467 9.309 1.00 94.94 89 PHE A N 1
ATOM 755 C CA . PHE A 1 89 ? 6.047 10.332 9.058 1.00 94.94 89 PHE A CA 1
ATOM 756 C C . PHE A 1 89 ? 4.756 9.554 8.752 1.00 94.94 89 PHE A C 1
ATOM 758 O O . PHE A 1 89 ? 3.668 9.997 9.096 1.00 94.94 89 PHE A O 1
ATOM 765 N N . PHE A 1 90 ? 4.851 8.357 8.159 1.00 94.25 90 PHE A N 1
ATOM 766 C CA . PHE A 1 90 ? 3.682 7.489 7.969 1.00 94.25 90 PHE A CA 1
ATOM 767 C C . PHE A 1 90 ? 3.071 6.972 9.283 1.00 94.25 90 PHE A C 1
ATOM 769 O O . PHE A 1 90 ? 1.899 6.603 9.283 1.00 94.25 90 PHE A O 1
ATOM 776 N N . ASP A 1 91 ? 3.835 6.873 10.377 1.00 92.25 91 ASP A N 1
ATOM 777 C CA . ASP A 1 91 ? 3.304 6.582 11.721 1.00 92.25 91 ASP A CA 1
ATOM 778 C C . ASP A 1 91 ? 2.495 7.765 12.232 1.00 92.25 91 ASP A C 1
ATOM 780 O O . ASP A 1 91 ? 1.332 7.597 12.587 1.00 92.25 91 ASP A O 1
ATOM 784 N N . ILE A 1 92 ? 3.075 8.956 12.126 1.00 91.56 92 ILE A N 1
ATOM 785 C CA . ILE A 1 92 ? 2.450 10.210 12.537 1.00 91.56 92 ILE A CA 1
ATOM 786 C C . ILE A 1 92 ? 1.118 10.425 11.806 1.00 91.56 92 ILE A C 1
ATOM 788 O O . ILE A 1 92 ? 0.073 10.606 12.425 1.00 91.56 92 ILE A O 1
ATOM 792 N N . VAL A 1 93 ? 1.127 10.330 10.475 1.00 90.75 93 VAL A N 1
ATOM 793 C CA . VAL A 1 93 ? -0.084 10.508 9.661 1.00 90.75 93 VAL A CA 1
ATOM 794 C C . VAL A 1 93 ? -1.142 9.451 9.984 1.00 90.75 93 VAL A C 1
ATOM 796 O O . VAL A 1 93 ? -2.332 9.757 10.006 1.00 90.75 93 VAL A O 1
ATOM 799 N N . GLN A 1 94 ? -0.740 8.204 10.244 1.00 89.94 94 GLN A N 1
ATOM 800 C CA . GLN A 1 94 ? -1.694 7.134 10.525 1.00 89.94 94 GLN A CA 1
ATOM 801 C C . GLN A 1 94 ? -2.435 7.326 11.854 1.00 89.94 94 GLN A C 1
ATOM 803 O O . GLN A 1 94 ? -3.564 6.862 11.967 1.00 89.94 94 GLN A O 1
ATOM 808 N N . ASN A 1 95 ? -1.859 8.036 12.825 1.00 85.62 95 ASN A N 1
ATOM 809 C CA . ASN A 1 95 ? -2.567 8.377 14.062 1.00 85.62 95 ASN A CA 1
ATOM 810 C C . ASN A 1 95 ? -3.772 9.306 13.812 1.00 85.62 95 ASN A C 1
ATOM 812 O O . ASN A 1 95 ? -4.704 9.321 14.612 1.00 85.62 95 ASN A O 1
ATOM 816 N N . ARG A 1 96 ? -3.770 10.054 12.698 1.00 84.38 96 ARG A N 1
ATOM 817 C CA . ARG A 1 96 ? -4.855 10.965 12.297 1.00 84.38 96 ARG A CA 1
ATOM 818 C C . ARG A 1 96 ? -5.896 10.306 11.393 1.00 84.38 96 ARG A C 1
ATOM 820 O O . ARG A 1 96 ? -7.051 10.722 11.384 1.00 84.38 96 ARG A O 1
ATOM 827 N N . LEU A 1 97 ? -5.487 9.340 10.577 1.00 81.62 97 LEU A N 1
ATOM 828 C CA . LEU A 1 97 ? -6.375 8.702 9.610 1.00 81.62 97 LEU A CA 1
ATOM 829 C C . LEU A 1 97 ? -7.161 7.556 10.261 1.00 81.62 97 LEU A C 1
ATOM 831 O O . LEU A 1 97 ? -6.589 6.687 10.913 1.00 81.62 97 LEU A O 1
ATOM 835 N N . ASP A 1 98 ? -8.463 7.472 9.976 1.00 76.19 98 ASP A N 1
ATOM 836 C CA . ASP A 1 98 ? -9.311 6.329 10.370 1.00 76.19 98 ASP A CA 1
ATOM 837 C C . ASP A 1 98 ? -8.955 5.028 9.614 1.00 76.19 98 ASP A C 1
ATOM 839 O O . ASP A 1 98 ? -9.499 3.949 9.877 1.00 76.19 98 ASP A O 1
ATOM 843 N N . VAL A 1 99 ? -8.042 5.118 8.646 1.00 77.56 99 VAL A N 1
ATOM 844 C CA . VAL A 1 99 ? -7.588 4.027 7.786 1.00 77.56 99 VAL A CA 1
ATOM 845 C C . VAL A 1 99 ? -6.135 3.664 8.076 1.00 77.56 99 VAL A C 1
ATOM 847 O O . VAL A 1 99 ? -5.272 4.511 8.294 1.00 77.56 99 VAL A O 1
ATOM 850 N N . ARG A 1 100 ? -5.840 2.360 8.055 1.00 84.25 100 ARG A N 1
ATOM 851 C CA . ARG A 1 100 ? -4.466 1.865 8.191 1.00 84.25 100 ARG A CA 1
ATOM 852 C C . ARG A 1 100 ? -3.723 2.027 6.864 1.00 84.25 100 ARG A C 1
ATOM 854 O O . ARG A 1 100 ? -4.201 1.534 5.849 1.00 84.25 100 ARG A O 1
ATOM 861 N N . LEU A 1 101 ? -2.524 2.608 6.891 1.00 88.62 101 LEU A N 1
ATOM 862 C CA . LEU A 1 101 ? -1.633 2.771 5.732 1.00 88.62 101 LEU A CA 1
ATOM 863 C C . LEU A 1 101 ? -0.799 1.503 5.473 1.00 88.62 101 LEU A C 1
ATOM 865 O O . LEU A 1 101 ? 0.426 1.555 5.316 1.00 88.62 101 LEU A O 1
ATOM 869 N N . THR A 1 102 ? -1.437 0.331 5.522 1.00 85.88 102 THR A N 1
ATOM 870 C CA . THR A 1 102 ? -0.743 -0.963 5.489 1.00 85.88 102 THR A CA 1
ATOM 871 C C . THR A 1 102 ? -0.039 -1.190 4.156 1.00 85.88 102 THR A C 1
ATOM 873 O O . THR A 1 102 ? 1.120 -1.606 4.148 1.00 85.88 102 THR A O 1
ATOM 876 N N . PHE A 1 103 ? -0.698 -0.900 3.035 1.00 85.06 103 PHE A N 1
ATOM 877 C CA . PHE A 1 103 ? -0.121 -1.106 1.711 1.00 85.06 103 PHE A CA 1
ATOM 878 C C . PHE A 1 103 ? 0.860 0.005 1.340 1.00 85.06 103 PHE A C 1
ATOM 880 O O . PHE A 1 103 ? 1.937 -0.279 0.828 1.00 85.06 103 PHE A O 1
ATOM 887 N N . THR A 1 104 ? 0.546 1.254 1.675 1.00 91.69 104 THR A N 1
ATOM 888 C CA . THR A 1 104 ? 1.363 2.448 1.420 1.00 91.69 104 THR A CA 1
ATOM 889 C C . THR A 1 104 ? 2.759 2.309 2.017 1.00 91.69 104 THR A C 1
ATOM 891 O O . THR A 1 104 ? 3.753 2.616 1.359 1.00 91.69 104 THR A O 1
ATOM 894 N N . ARG A 1 105 ? 2.865 1.771 3.237 1.00 91.25 105 ARG A N 1
ATOM 895 C CA . ARG A 1 105 ? 4.158 1.485 3.881 1.00 91.25 105 ARG A CA 1
ATOM 896 C C . ARG A 1 105 ? 4.942 0.365 3.207 1.00 91.25 105 ARG A C 1
ATOM 898 O O . ARG A 1 105 ? 6.168 0.386 3.242 1.00 91.25 105 ARG A O 1
ATOM 905 N N . LYS A 1 106 ? 4.234 -0.605 2.625 1.00 91.31 106 LYS A N 1
ATOM 906 C CA . LYS A 1 106 ? 4.805 -1.773 1.944 1.00 91.31 106 LYS A CA 1
ATOM 907 C C . LYS A 1 106 ? 5.104 -1.521 0.464 1.00 91.31 106 LYS A C 1
ATOM 909 O O . LYS A 1 106 ? 5.683 -2.390 -0.182 1.00 91.31 106 LYS A O 1
ATOM 914 N N . LEU A 1 107 ? 4.734 -0.361 -0.087 1.00 92.31 107 LEU A N 1
ATOM 915 C CA . LEU A 1 107 ? 5.079 -0.020 -1.464 1.00 92.31 107 LEU A CA 1
ATOM 916 C C . LEU A 1 107 ? 6.603 -0.087 -1.657 1.00 92.31 107 LEU A C 1
ATOM 918 O O . LEU A 1 107 ? 7.357 0.327 -0.771 1.00 92.31 107 LEU A O 1
ATOM 922 N N . PRO A 1 108 ? 7.090 -0.565 -2.818 1.00 95.56 108 PRO A N 1
ATOM 923 C CA . PRO A 1 108 ? 8.517 -0.712 -3.072 1.00 95.56 108 PRO A CA 1
ATOM 924 C C . PRO A 1 108 ? 9.151 0.649 -3.409 1.00 95.56 108 PRO A C 1
ATOM 926 O O . PRO A 1 108 ? 9.651 0.874 -4.510 1.00 95.56 108 PRO A O 1
ATOM 929 N N . TRP A 1 109 ? 9.142 1.587 -2.458 1.00 96.75 109 TRP A N 1
ATOM 930 C CA . TRP A 1 109 ? 9.518 2.990 -2.653 1.00 96.75 109 TRP A CA 1
ATOM 931 C C . TRP A 1 109 ? 10.901 3.180 -3.272 1.00 96.75 109 TRP A C 1
ATOM 933 O O . TRP A 1 109 ? 11.073 4.016 -4.158 1.00 96.75 109 TRP A O 1
ATOM 943 N N . LYS A 1 110 ? 11.880 2.360 -2.871 1.00 95.50 110 LYS A N 1
ATOM 944 C CA . LYS A 1 110 ? 13.217 2.361 -3.477 1.00 95.50 110 LYS A CA 1
ATOM 945 C C . LYS A 1 110 ? 13.149 2.060 -4.977 1.00 95.50 110 LYS A C 1
ATOM 947 O O . LYS A 1 110 ? 13.740 2.792 -5.765 1.00 95.50 110 LYS A O 1
ATOM 952 N N . HIS A 1 111 ? 12.396 1.033 -5.377 1.00 95.44 111 HIS A N 1
ATOM 953 C CA . HIS A 1 111 ? 12.185 0.696 -6.786 1.00 95.44 111 HIS A CA 1
ATOM 954 C C . HIS A 1 111 ? 11.472 1.830 -7.531 1.00 95.44 111 HIS A C 1
ATOM 956 O O . HIS A 1 111 ? 11.927 2.234 -8.602 1.00 95.44 111 HIS A O 1
ATOM 962 N N . ILE A 1 112 ? 10.410 2.387 -6.938 1.00 97.62 112 ILE A N 1
ATOM 963 C CA . ILE A 1 112 ? 9.634 3.493 -7.514 1.00 97.62 112 ILE A CA 1
ATOM 964 C C . ILE A 1 112 ? 10.544 4.694 -7.816 1.00 97.62 112 ILE A C 1
ATOM 966 O O . ILE A 1 112 ? 10.563 5.201 -8.941 1.00 97.62 112 ILE A O 1
ATOM 970 N N . VAL A 1 113 ? 11.342 5.120 -6.830 1.00 97.69 113 VAL A N 1
ATOM 971 C CA . VAL A 1 113 ? 12.273 6.252 -6.949 1.00 97.69 113 VAL A CA 1
ATOM 972 C C . VAL A 1 113 ? 13.359 5.969 -7.984 1.00 97.69 113 VAL A C 1
ATOM 974 O O . VAL A 1 113 ? 13.588 6.802 -8.862 1.00 97.69 113 VAL A O 1
ATOM 977 N N . THR A 1 114 ? 14.009 4.802 -7.919 1.00 96.44 114 THR A N 1
ATOM 978 C CA . THR A 1 114 ? 15.060 4.429 -8.875 1.00 96.44 114 THR A CA 1
ATOM 979 C C . THR A 1 114 ? 14.522 4.442 -10.299 1.00 96.44 114 THR A C 1
ATOM 981 O O . THR A 1 114 ? 15.112 5.085 -11.163 1.00 96.44 114 THR A O 1
ATOM 984 N N . LYS A 1 115 ? 13.374 3.804 -10.547 1.00 96.50 115 LYS A N 1
ATOM 985 C CA . LYS A 1 115 ? 12.817 3.692 -11.896 1.00 96.50 115 LYS A CA 1
ATOM 986 C C . LYS A 1 115 ? 12.366 5.045 -12.450 1.00 96.50 115 LYS A C 1
ATOM 988 O O . LYS A 1 115 ? 12.643 5.334 -13.612 1.00 96.50 115 LYS A O 1
ATOM 993 N N . ARG A 1 116 ? 11.748 5.899 -11.623 1.00 96.12 116 ARG A N 1
ATOM 994 C CA . ARG A 1 116 ? 11.409 7.284 -11.994 1.00 96.12 116 ARG A CA 1
ATOM 995 C C . ARG A 1 116 ? 12.657 8.074 -12.394 1.00 96.12 116 ARG A C 1
ATOM 997 O O . ARG A 1 116 ? 12.636 8.744 -13.422 1.00 96.12 116 ARG A O 1
ATOM 1004 N N . ASN A 1 117 ? 13.732 7.992 -11.610 1.00 94.88 117 ASN A N 1
ATOM 1005 C CA . ASN A 1 117 ? 14.968 8.720 -11.900 1.00 94.88 117 ASN A CA 1
ATOM 1006 C C . ASN A 1 117 ? 15.636 8.211 -13.186 1.00 94.88 117 ASN A C 1
ATOM 1008 O O . ASN A 1 117 ? 16.041 9.025 -14.007 1.00 94.88 117 ASN A O 1
ATOM 1012 N N . THR A 1 118 ? 15.672 6.893 -13.411 1.00 95.44 118 THR A N 1
ATOM 1013 C CA . THR A 1 118 ? 16.145 6.313 -14.680 1.00 95.44 118 THR A CA 1
ATOM 1014 C C . THR A 1 118 ? 15.353 6.860 -15.865 1.00 95.44 118 THR A C 1
ATOM 1016 O O . THR A 1 118 ? 15.939 7.289 -16.844 1.00 95.44 118 THR A O 1
ATOM 1019 N N . ILE A 1 119 ? 14.023 6.925 -15.781 1.00 94.38 119 ILE A N 1
ATOM 1020 C CA . ILE A 1 119 ? 13.190 7.446 -16.879 1.00 94.38 119 ILE A CA 1
ATOM 1021 C C . ILE A 1 119 ? 13.420 8.941 -17.141 1.00 94.38 119 ILE A C 1
ATOM 1023 O O . ILE A 1 119 ? 13.298 9.387 -18.282 1.00 94.38 119 ILE A O 1
ATOM 1027 N N . ALA A 1 120 ? 13.719 9.716 -16.097 1.00 91.56 120 ALA A N 1
ATOM 1028 C CA . ALA A 1 120 ? 13.958 1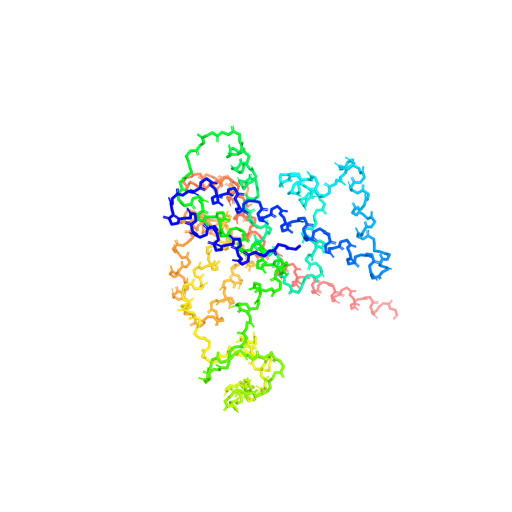1.151 -16.213 1.00 91.56 120 ALA A CA 1
ATOM 1029 C C . ALA A 1 120 ? 15.296 11.487 -16.895 1.00 91.56 120 ALA A C 1
ATOM 1031 O O . ALA A 1 120 ? 15.409 12.552 -17.497 1.00 91.56 120 ALA A O 1
ATOM 1032 N N . HIS A 1 121 ? 16.292 10.604 -16.793 1.00 90.69 121 HIS A N 1
ATOM 1033 C CA . HIS A 1 121 ? 17.648 10.852 -17.292 1.00 90.69 121 HIS A CA 1
ATOM 1034 C C . HIS A 1 121 ? 18.025 10.002 -18.509 1.00 90.69 121 HIS A C 1
ATOM 1036 O O . HIS A 1 121 ? 18.801 10.465 -19.341 1.00 90.69 121 HIS A O 1
ATOM 1042 N N . ASP A 1 122 ? 17.436 8.814 -18.652 1.00 92.25 122 ASP A N 1
ATOM 1043 C CA . ASP A 1 122 ? 17.791 7.844 -19.682 1.00 92.25 122 ASP A CA 1
ATOM 1044 C C . ASP A 1 122 ? 16.635 7.601 -20.654 1.00 92.25 122 ASP A C 1
ATOM 1046 O O . ASP A 1 122 ? 15.452 7.538 -20.286 1.00 92.25 122 ASP A O 1
ATOM 1050 N N . ASP A 1 123 ? 16.980 7.371 -21.920 1.00 89.94 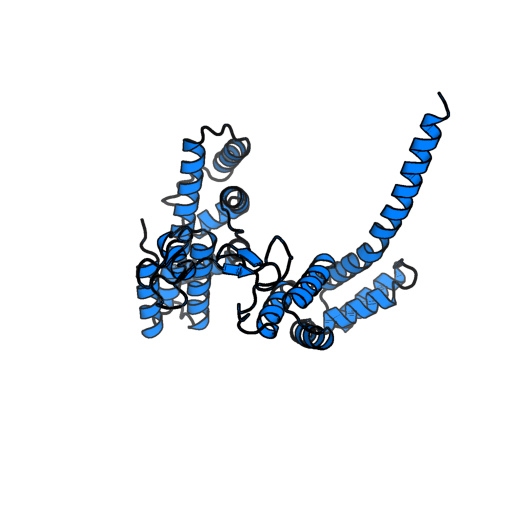123 ASP A N 1
ATOM 1051 C CA . ASP A 1 123 ? 16.016 6.904 -22.909 1.00 89.94 123 ASP A CA 1
ATOM 1052 C C . ASP A 1 123 ? 15.856 5.382 -22.825 1.00 89.94 123 ASP A C 1
ATOM 1054 O O . ASP A 1 123 ? 16.401 4.608 -23.609 1.00 89.94 123 ASP A O 1
ATOM 1058 N N . CYS A 1 124 ? 15.160 4.941 -21.776 1.00 92.62 124 CYS A N 1
ATOM 1059 C CA . CYS A 1 124 ? 14.904 3.531 -21.524 1.00 92.62 124 CYS A CA 1
ATOM 1060 C C . CYS A 1 124 ? 13.533 3.093 -22.057 1.00 92.62 124 CYS A C 1
ATOM 1062 O O . CYS A 1 124 ? 12.521 3.781 -21.906 1.00 92.62 124 CYS A O 1
ATOM 1064 N N . ILE A 1 125 ? 13.493 1.893 -22.638 1.00 95.69 125 ILE A N 1
ATOM 1065 C CA . ILE A 1 125 ? 12.245 1.240 -23.034 1.00 95.69 125 ILE A CA 1
ATOM 1066 C C . ILE A 1 125 ? 11.580 0.671 -21.778 1.00 95.69 125 ILE A C 1
ATOM 1068 O O . ILE A 1 125 ? 12.164 -0.143 -21.055 1.00 95.69 125 ILE A O 1
ATOM 1072 N N . ILE A 1 126 ? 10.343 1.090 -21.523 1.00 97.44 126 ILE A N 1
ATOM 1073 C CA . ILE A 1 126 ? 9.535 0.618 -20.399 1.00 97.44 126 ILE A CA 1
ATOM 1074 C C . ILE A 1 126 ? 8.589 -0.475 -20.878 1.00 97.44 126 ILE A C 1
ATOM 1076 O O . ILE A 1 126 ? 7.867 -0.308 -21.858 1.00 97.44 126 ILE A O 1
ATOM 1080 N N . LYS A 1 127 ? 8.601 -1.610 -20.178 1.00 97.00 127 LYS A N 1
ATOM 1081 C CA . LYS A 1 127 ? 7.663 -2.704 -20.422 1.00 97.00 127 LYS A CA 1
ATOM 1082 C C . LYS A 1 127 ? 6.282 -2.368 -19.844 1.00 97.00 127 LYS A C 1
ATOM 1084 O O . LYS A 1 127 ? 6.165 -1.617 -18.875 1.00 97.00 127 LYS A O 1
ATOM 1089 N N . LYS A 1 128 ? 5.235 -2.943 -20.441 1.00 96.94 128 LYS A N 1
ATOM 1090 C CA . LYS A 1 128 ? 3.833 -2.697 -20.068 1.00 96.94 128 LYS A CA 1
ATOM 1091 C C . LYS A 1 128 ? 3.526 -3.059 -18.611 1.00 96.94 128 LYS A C 1
ATOM 1093 O O . LYS A 1 128 ? 2.842 -2.298 -17.944 1.00 96.94 128 LYS A O 1
ATOM 1098 N N . ASP A 1 129 ? 4.019 -4.198 -18.136 1.00 92.25 129 ASP A N 1
ATOM 1099 C CA . ASP A 1 129 ? 3.862 -4.688 -16.757 1.00 92.25 129 ASP A CA 1
ATOM 1100 C C . ASP A 1 129 ? 4.337 -3.655 -15.726 1.00 92.25 129 ASP A C 1
ATOM 1102 O O . ASP A 1 129 ? 3.558 -3.239 -14.874 1.00 92.25 129 ASP A O 1
ATOM 1106 N N . VAL A 1 130 ? 5.545 -3.116 -15.906 1.00 94.06 130 VAL A N 1
ATOM 1107 C CA . VAL A 1 130 ? 6.101 -2.064 -15.039 1.00 94.06 130 VAL A CA 1
ATOM 1108 C C . VAL A 1 130 ? 5.203 -0.822 -15.015 1.00 94.06 130 VAL A C 1
ATOM 1110 O O . VAL A 1 130 ? 5.007 -0.203 -13.972 1.00 94.06 130 VAL A O 1
ATOM 1113 N N . ALA A 1 131 ? 4.641 -0.434 -16.160 1.00 97.31 131 ALA A N 1
ATOM 1114 C CA . ALA A 1 131 ? 3.725 0.700 -16.226 1.00 97.31 131 ALA A CA 1
ATOM 1115 C C . ALA A 1 131 ? 2.410 0.439 -15.471 1.00 97.31 131 ALA A C 1
ATOM 1117 O O . ALA A 1 131 ? 1.914 1.336 -14.787 1.00 97.31 131 ALA A O 1
ATOM 1118 N N . ILE A 1 132 ? 1.870 -0.782 -15.545 1.00 92.19 132 ILE A N 1
ATOM 1119 C CA . ILE A 1 132 ? 0.678 -1.184 -14.786 1.00 92.19 132 ILE A CA 1
ATOM 1120 C C . ILE A 1 132 ? 0.954 -1.185 -13.277 1.00 92.19 132 ILE A C 1
ATOM 1122 O O . ILE A 1 132 ? 0.123 -0.673 -12.522 1.00 92.19 132 ILE A O 1
ATOM 1126 N N . ASP A 1 133 ? 2.121 -1.662 -12.841 1.00 91.88 133 ASP A N 1
ATOM 1127 C CA . ASP A 1 133 ? 2.517 -1.646 -11.428 1.00 91.88 133 ASP A CA 1
ATOM 1128 C C . ASP A 1 133 ? 2.538 -0.220 -10.867 1.00 91.88 133 ASP A C 1
ATOM 1130 O O . ASP A 1 133 ? 1.981 0.051 -9.806 1.00 91.88 133 ASP A O 1
ATOM 1134 N N . PHE A 1 134 ? 3.087 0.736 -11.619 1.00 97.19 134 PHE A N 1
ATOM 1135 C CA . PHE A 1 134 ? 3.107 2.143 -11.212 1.00 97.19 134 PHE A CA 1
ATOM 1136 C C . PHE A 1 134 ? 1.710 2.759 -11.085 1.00 97.19 134 PHE A C 1
ATOM 1138 O O . PHE A 1 134 ? 1.461 3.526 -10.150 1.00 97.19 134 PHE A O 1
ATOM 1145 N N . ILE A 1 135 ? 0.782 2.405 -11.982 1.00 95.19 135 ILE A N 1
ATOM 1146 C CA . ILE A 1 135 ? -0.627 2.801 -11.852 1.00 95.19 135 ILE A CA 1
ATOM 1147 C C . ILE A 1 135 ? -1.212 2.223 -10.566 1.00 95.19 135 ILE A C 1
ATOM 1149 O O . ILE A 1 135 ? -1.931 2.924 -9.851 1.00 95.19 135 ILE A O 1
ATOM 1153 N N . HIS A 1 136 ? -0.925 0.952 -10.280 1.00 90.56 136 HIS A N 1
ATOM 1154 C CA . HIS A 1 136 ? -1.411 0.279 -9.084 1.00 90.56 136 HIS A CA 1
ATOM 1155 C C . HIS A 1 136 ? -0.877 0.947 -7.813 1.00 90.56 136 HIS A C 1
ATOM 1157 O O . HIS A 1 136 ? -1.678 1.311 -6.954 1.00 90.56 136 HIS A O 1
ATOM 1163 N N . TYR A 1 137 ? 0.429 1.219 -7.732 1.00 95.50 137 TYR A N 1
ATOM 1164 C CA . TYR A 1 137 ? 1.040 1.917 -6.596 1.00 95.50 137 TYR A CA 1
ATOM 1165 C C . TYR A 1 137 ? 0.396 3.282 -6.350 1.00 95.50 137 TYR A C 1
ATOM 1167 O O . TYR A 1 137 ? 0.015 3.586 -5.222 1.00 95.50 137 TYR A O 1
ATOM 1175 N N . ALA A 1 138 ? 0.206 4.081 -7.407 1.00 96.06 138 ALA A N 1
ATOM 1176 C CA . ALA A 1 138 ? -0.448 5.381 -7.299 1.00 96.06 138 ALA A CA 1
ATOM 1177 C C . ALA A 1 138 ? -1.904 5.259 -6.822 1.00 96.06 138 ALA A C 1
ATOM 1179 O O . ALA A 1 138 ? -2.329 6.014 -5.952 1.00 96.06 138 ALA A O 1
ATOM 1180 N N . LYS A 1 139 ? -2.677 4.299 -7.348 1.00 91.12 139 LYS A N 1
ATOM 1181 C CA . LYS A 1 139 ? -4.072 4.086 -6.927 1.00 91.12 139 LYS A CA 1
ATOM 1182 C C . LYS A 1 139 ? -4.180 3.638 -5.474 1.00 91.12 139 LYS A C 1
ATOM 1184 O O . LYS A 1 139 ? -5.019 4.169 -4.756 1.00 91.12 139 LYS A O 1
ATOM 1189 N N . VAL A 1 140 ? -3.351 2.680 -5.057 1.00 88.12 140 VAL A N 1
ATOM 1190 C CA . VAL A 1 140 ? -3.315 2.178 -3.676 1.00 88.12 140 VAL A CA 1
ATOM 1191 C C . VAL A 1 140 ? -2.967 3.306 -2.713 1.00 88.12 140 VAL A C 1
ATOM 1193 O O . VAL A 1 140 ? -3.683 3.502 -1.736 1.00 88.12 140 VAL A O 1
ATOM 1196 N N . PHE A 1 141 ? -1.934 4.091 -3.032 1.00 94.94 141 PHE A N 1
ATOM 1197 C CA . PHE A 1 141 ? -1.522 5.233 -2.222 1.00 94.94 141 PHE A CA 1
ATOM 1198 C C . PHE A 1 141 ? -2.648 6.262 -2.062 1.00 94.94 141 PHE A C 1
ATOM 1200 O O . PHE A 1 141 ? -3.004 6.617 -0.942 1.00 94.94 141 PHE A O 1
ATOM 1207 N N . ILE A 1 142 ? -3.245 6.724 -3.167 1.00 93.75 142 ILE A N 1
ATOM 1208 C CA . ILE A 1 142 ? -4.312 7.739 -3.127 1.00 93.75 142 ILE A CA 1
ATOM 1209 C C . ILE A 1 142 ? -5.558 7.217 -2.404 1.00 93.75 142 ILE A C 1
ATOM 1211 O O . ILE A 1 142 ? -6.232 7.978 -1.718 1.00 93.75 142 ILE A O 1
ATOM 1215 N N . TYR A 1 143 ? -5.852 5.922 -2.531 1.00 87.12 143 TYR A N 1
ATOM 1216 C CA . TYR A 1 143 ? -6.962 5.293 -1.827 1.00 87.12 143 TYR A CA 1
ATOM 1217 C C . TYR A 1 143 ? -6.729 5.218 -0.313 1.00 87.12 143 TYR A C 1
ATOM 1219 O O . TYR A 1 143 ? -7.593 5.642 0.446 1.00 87.12 143 TYR A O 1
ATOM 1227 N N . GLU A 1 144 ? -5.586 4.688 0.135 1.00 88.75 144 GLU A N 1
ATOM 1228 C CA . GLU A 1 144 ? -5.310 4.522 1.569 1.00 88.75 144 GLU A CA 1
ATOM 1229 C C . GLU A 1 144 ? -5.091 5.844 2.300 1.00 88.75 144 GLU A C 1
ATOM 1231 O O . GLU A 1 144 ? -5.358 5.924 3.490 1.00 88.75 144 GLU A O 1
ATOM 1236 N N . THR A 1 145 ? -4.586 6.868 1.619 1.00 91.38 145 THR A N 1
ATOM 1237 C CA . THR A 1 145 ? -4.306 8.166 2.251 1.00 91.38 145 THR A CA 1
ATOM 1238 C C . THR A 1 145 ? -5.515 9.098 2.279 1.00 91.38 145 THR A C 1
ATOM 1240 O O . THR A 1 145 ? -5.438 10.152 2.900 1.00 91.38 145 THR A O 1
ATOM 1243 N N . GLU A 1 146 ? -6.608 8.731 1.600 1.00 89.00 146 GLU A N 1
ATOM 1244 C CA . GLU A 1 146 ? -7.840 9.526 1.470 1.00 89.00 146 GLU A CA 1
ATOM 1245 C C . GLU A 1 146 ? -7.610 10.969 0.959 1.00 89.00 146 GLU A C 1
ATOM 1247 O O . GLU A 1 146 ? -8.468 11.829 1.094 1.00 89.00 146 GLU A O 1
ATOM 1252 N N . ILE A 1 147 ? -6.482 11.232 0.283 1.00 88.88 147 ILE A N 1
ATOM 1253 C CA . ILE A 1 147 ? -6.100 12.571 -0.218 1.00 88.88 147 ILE A CA 1
ATOM 1254 C C . ILE A 1 147 ? -7.050 13.093 -1.307 1.00 88.88 147 ILE A C 1
ATOM 1256 O O . ILE A 1 147 ? -7.132 14.294 -1.563 1.00 88.88 147 ILE A O 1
ATOM 1260 N N . ASP A 1 148 ? -7.758 12.197 -1.992 1.00 82.56 148 ASP A N 1
ATOM 1261 C CA . ASP A 1 148 ? -8.832 12.574 -2.903 1.00 82.56 148 ASP A CA 1
ATOM 1262 C C . ASP A 1 148 ? -10.163 12.078 -2.339 1.00 82.56 148 ASP A C 1
ATOM 1264 O O . ASP A 1 148 ? -10.598 10.961 -2.638 1.00 82.56 148 ASP A O 1
ATOM 1268 N N . ASP A 1 149 ? -10.841 12.947 -1.582 1.00 65.12 149 ASP A N 1
ATOM 1269 C CA . ASP A 1 149 ? -12.220 12.745 -1.113 1.00 65.12 149 ASP A CA 1
ATOM 1270 C C . ASP A 1 149 ? -13.143 12.267 -2.254 1.00 65.12 149 ASP A C 1
ATOM 1272 O O . ASP A 1 149 ? -14.056 11.462 -2.058 1.00 65.12 149 ASP A O 1
ATOM 1276 N N . ARG A 1 150 ? -12.873 12.695 -3.500 1.00 55.41 150 ARG A N 1
ATOM 1277 C CA . ARG A 1 150 ? -13.666 12.329 -4.688 1.00 55.41 150 ARG A CA 1
ATOM 1278 C C . ARG A 1 150 ? -13.324 10.951 -5.254 1.00 55.41 150 ARG A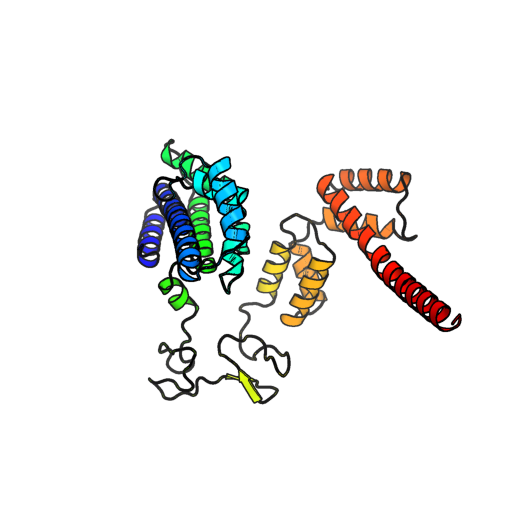 C 1
ATOM 1280 O O . ARG A 1 150 ? -14.123 10.394 -6.014 1.00 55.41 150 ARG A O 1
ATOM 1287 N N . TYR A 1 151 ? -12.161 10.394 -4.923 1.00 47.22 151 TYR A N 1
ATOM 1288 C CA . TYR A 1 151 ? -11.793 9.021 -5.280 1.00 47.22 151 TYR A CA 1
ATOM 1289 C C . TYR A 1 151 ? -12.401 8.024 -4.289 1.00 47.22 151 TYR A C 1
ATOM 1291 O O . TYR A 1 151 ? -12.894 6.972 -4.713 1.00 47.22 151 TYR A O 1
ATOM 1299 N N . GLY A 1 152 ? -12.469 8.406 -3.005 1.00 44.97 152 GLY A N 1
ATOM 1300 C CA . GLY A 1 152 ? -13.169 7.666 -1.953 1.00 44.97 152 GLY A CA 1
ATOM 1301 C C . GLY A 1 152 ? -14.663 7.491 -2.240 1.00 44.97 152 GLY A C 1
ATOM 1302 O O . GLY A 1 152 ? -15.202 6.396 -2.074 1.00 44.97 152 GLY A O 1
ATOM 1303 N N . ASP A 1 153 ? -15.317 8.513 -2.798 1.00 45.31 153 ASP A N 1
ATOM 1304 C CA . ASP A 1 153 ? -16.761 8.491 -3.079 1.00 45.31 153 ASP A CA 1
ATOM 1305 C C . ASP A 1 153 ? -17.155 7.504 -4.206 1.00 45.31 153 ASP A C 1
ATOM 1307 O O . ASP A 1 153 ? -18.258 6.952 -4.239 1.00 45.31 153 ASP A O 1
ATOM 1311 N N . SER A 1 154 ? -16.237 7.174 -5.127 1.00 45.47 154 SER A N 1
ATOM 1312 C CA . SER A 1 154 ? -16.533 6.196 -6.191 1.00 45.47 154 SER A CA 1
ATOM 1313 C C . SER A 1 154 ? -16.469 4.732 -5.728 1.00 45.47 154 SER A C 1
ATOM 1315 O O . SER A 1 154 ? -17.051 3.865 -6.383 1.00 45.47 154 SER A O 1
ATOM 1317 N N . LEU A 1 155 ? -15.823 4.464 -4.585 1.00 47.62 155 LEU A N 1
ATOM 1318 C CA . LEU A 1 155 ? -15.694 3.127 -3.989 1.00 47.62 155 LEU A CA 1
ATOM 1319 C C . LEU A 1 155 ? -16.491 2.960 -2.683 1.00 47.62 155 LEU A C 1
ATOM 1321 O O . LEU A 1 155 ? -16.871 1.835 -2.363 1.00 47.62 155 LEU A O 1
ATOM 1325 N N . LYS A 1 156 ? -16.805 4.054 -1.974 1.00 48.69 156 LYS A N 1
ATOM 1326 C CA . LYS A 1 156 ? -17.650 4.079 -0.766 1.00 48.69 156 LYS A CA 1
ATOM 1327 C C . LYS A 1 156 ? -19.039 4.704 -0.991 1.00 48.69 156 LYS A C 1
ATOM 1329 O O . LYS A 1 156 ? -19.774 4.867 -0.020 1.00 48.69 156 LYS A O 1
ATOM 1334 N N . SER A 1 157 ? -19.454 5.025 -2.225 1.00 53.03 157 SER A N 1
ATOM 1335 C CA . SER A 1 157 ? -20.853 5.422 -2.455 1.00 53.03 157 SER A CA 1
ATOM 1336 C C . SER A 1 157 ? -21.769 4.232 -2.199 1.00 53.03 157 SER A C 1
ATOM 1338 O O . SER A 1 157 ? -21.871 3.290 -2.991 1.00 53.03 157 SER A O 1
ATOM 1340 N N . ASN A 1 158 ? -22.472 4.299 -1.074 1.00 68.88 158 ASN A N 1
ATOM 1341 C CA . ASN A 1 158 ? -23.625 3.463 -0.832 1.00 68.88 158 ASN A CA 1
ATOM 1342 C C . ASN A 1 158 ? -24.611 3.720 -1.976 1.00 68.88 158 ASN A C 1
ATOM 1344 O O . ASN A 1 158 ? -25.057 4.843 -2.211 1.00 68.88 158 ASN A O 1
ATOM 1348 N N . LYS A 1 159 ? -24.896 2.683 -2.760 1.00 80.88 159 LYS A N 1
ATOM 1349 C CA . LYS A 1 159 ? -25.942 2.719 -3.782 1.00 80.88 159 LYS A CA 1
ATOM 1350 C C . LYS A 1 159 ? -27.164 2.028 -3.216 1.00 80.88 159 LYS A C 1
ATOM 1352 O O . LYS A 1 159 ? -27.047 0.996 -2.556 1.00 80.88 159 LYS A O 1
ATOM 1357 N N . CYS A 1 160 ? -28.338 2.579 -3.496 1.00 80.25 160 CYS A N 1
ATOM 1358 C CA . CYS A 1 160 ? -29.591 1.893 -3.219 1.00 80.25 160 CYS A CA 1
ATOM 1359 C C . CYS A 1 160 ? -29.559 0.502 -3.880 1.00 80.25 160 CYS A C 1
ATOM 1361 O O . CYS A 1 160 ? -29.264 0.390 -5.071 1.00 80.25 160 CYS A O 1
ATOM 1363 N N . HIS A 1 161 ? -29.844 -0.556 -3.120 1.00 75.12 161 HIS A N 1
ATOM 1364 C CA . HIS A 1 161 ? -29.799 -1.926 -3.638 1.00 75.12 161 HIS A CA 1
ATOM 1365 C C . HIS A 1 161 ? -30.920 -2.221 -4.645 1.00 75.12 161 HIS A C 1
ATOM 1367 O O . HIS A 1 161 ? -30.732 -3.081 -5.500 1.00 75.12 161 HIS A O 1
ATOM 1373 N N . GLU A 1 162 ? -32.026 -1.470 -4.591 1.00 81.75 162 GLU A N 1
ATOM 1374 C CA . GLU A 1 162 ? -33.143 -1.574 -5.535 1.00 81.75 162 GLU A CA 1
ATOM 1375 C C . GLU A 1 162 ? -32.898 -0.755 -6.814 1.00 81.75 162 GLU A C 1
ATOM 1377 O O . GLU A 1 162 ? -32.753 -1.308 -7.902 1.00 81.75 162 GLU A O 1
ATOM 1382 N N . CYS A 1 163 ? -32.792 0.577 -6.712 1.00 86.56 163 CYS A N 1
ATOM 1383 C CA . CYS A 1 163 ? -32.748 1.461 -7.889 1.00 86.56 163 CYS A CA 1
ATOM 1384 C C . CYS A 1 163 ? -31.345 1.947 -8.294 1.00 86.56 163 CYS A C 1
ATOM 1386 O O . CYS A 1 163 ? -31.207 2.663 -9.285 1.00 86.56 163 CYS A O 1
ATOM 1388 N N . ARG A 1 164 ? -30.298 1.584 -7.537 1.00 81.12 164 ARG A N 1
ATOM 1389 C CA . ARG A 1 164 ? -28.884 1.950 -7.770 1.00 81.12 164 ARG A CA 1
ATOM 1390 C C . ARG A 1 164 ? -28.549 3.445 -7.728 1.00 81.12 164 ARG A C 1
ATOM 1392 O O . ARG A 1 164 ? -27.416 3.807 -8.053 1.00 81.12 164 ARG A O 1
ATOM 1399 N N . SER A 1 165 ? -29.472 4.306 -7.297 1.00 83.69 165 SER A N 1
ATOM 1400 C CA . SER A 1 165 ? -29.168 5.718 -7.045 1.00 83.69 165 SER A CA 1
ATOM 1401 C C . SER A 1 165 ? -28.133 5.856 -5.924 1.00 83.69 165 SER A C 1
ATOM 1403 O O . SER A 1 165 ? -28.088 5.031 -5.008 1.00 83.69 165 SER A O 1
ATOM 1405 N N . ILE A 1 166 ? -27.318 6.908 -5.978 1.00 81.56 166 ILE A N 1
ATOM 1406 C CA . ILE A 1 166 ? -26.380 7.252 -4.902 1.00 81.56 166 ILE A CA 1
ATOM 1407 C C . ILE A 1 166 ? -27.197 7.630 -3.661 1.00 81.56 166 ILE A C 1
ATOM 1409 O O . ILE A 1 166 ? -28.170 8.379 -3.767 1.00 81.56 166 ILE A O 1
ATOM 1413 N N . VAL A 1 167 ? -26.839 7.079 -2.505 1.00 85.12 167 VAL A N 1
ATOM 1414 C CA . VAL A 1 167 ? -27.482 7.365 -1.219 1.00 85.12 167 VAL A CA 1
ATOM 1415 C C . VAL A 1 167 ? -26.419 7.739 -0.190 1.00 85.12 167 VAL A C 1
ATOM 1417 O O . VAL A 1 167 ? -25.310 7.205 -0.213 1.00 85.12 167 VAL A O 1
ATOM 1420 N N . LYS A 1 168 ? -26.740 8.676 0.707 1.00 79.12 168 LYS A N 1
ATOM 1421 C CA . LYS A 1 168 ? -25.841 9.023 1.815 1.00 79.12 168 LYS A CA 1
ATOM 1422 C C . LYS A 1 168 ? -25.873 7.925 2.878 1.00 79.12 168 LYS A C 1
ATOM 1424 O O . LYS A 1 168 ? -26.897 7.267 3.052 1.00 79.12 168 LYS A O 1
ATOM 1429 N N . GLY A 1 169 ? -24.762 7.723 3.583 1.00 71.81 169 GLY A N 1
ATOM 1430 C CA . GLY A 1 169 ? -24.637 6.664 4.590 1.00 71.81 169 GLY A CA 1
ATOM 1431 C C . GLY A 1 169 ? -25.599 6.808 5.771 1.00 71.81 169 GLY A C 1
ATOM 1432 O O . GLY A 1 169 ? -25.988 5.798 6.350 1.00 71.81 169 GLY A O 1
ATOM 1433 N N . GLU A 1 170 ? -26.018 8.033 6.095 1.00 76.12 170 GLU A N 1
ATOM 1434 C CA . GLU A 1 170 ? -26.995 8.321 7.149 1.00 76.12 170 GLU A CA 1
ATOM 1435 C C . GLU A 1 170 ? -28.471 8.175 6.725 1.00 76.12 170 GLU A C 1
ATOM 1437 O O . GLU A 1 170 ? -29.369 8.402 7.536 1.00 76.12 170 GLU A O 1
ATOM 1442 N N . TRP A 1 171 ? -28.766 7.829 5.467 1.00 83.94 171 TRP A N 1
ATOM 1443 C CA . TRP A 1 171 ? -30.151 7.712 5.003 1.00 83.94 171 TRP A CA 1
ATOM 1444 C C . TRP A 1 171 ? -30.761 6.354 5.354 1.00 83.94 171 TRP A C 1
ATOM 1446 O O . TRP A 1 171 ? -30.241 5.312 4.966 1.00 83.94 171 TRP A O 1
ATOM 1456 N N . ASN A 1 172 ? -31.934 6.379 5.994 1.00 81.69 172 ASN A N 1
ATOM 1457 C CA . ASN A 1 172 ? -32.735 5.177 6.259 1.00 81.69 172 ASN A CA 1
ATOM 1458 C C . ASN A 1 172 ? -33.573 4.742 5.052 1.00 81.69 172 ASN A C 1
ATOM 1460 O O . ASN A 1 172 ? -33.955 3.586 4.964 1.00 81.69 172 ASN A O 1
ATOM 1464 N N . TYR A 1 173 ? -33.853 5.645 4.111 1.00 88.19 173 TYR A N 1
ATOM 1465 C CA . TYR A 1 173 ? -34.657 5.356 2.925 1.00 88.19 173 TYR A CA 1
ATOM 1466 C C . TYR A 1 173 ? -34.040 5.994 1.685 1.00 88.19 173 TYR A C 1
ATOM 1468 O O . TYR A 1 173 ? -33.445 7.072 1.738 1.00 88.19 173 TYR A O 1
ATOM 1476 N N . CYS A 1 174 ? -34.190 5.334 0.542 1.00 87.38 174 CYS A N 1
ATOM 1477 C CA . CYS A 1 174 ? -33.753 5.872 -0.734 1.00 87.38 174 CYS A CA 1
ATOM 1478 C C . CYS A 1 174 ? -34.687 7.004 -1.178 1.00 87.38 174 CYS A C 1
ATOM 1480 O O . CYS A 1 174 ? -35.853 6.755 -1.466 1.00 87.38 174 CYS A O 1
ATOM 1482 N N . ALA A 1 175 ? -34.166 8.222 -1.337 1.00 90.81 175 ALA A N 1
ATOM 1483 C CA . ALA A 1 175 ? -34.956 9.356 -1.825 1.00 90.81 175 ALA A CA 1
ATOM 1484 C C . ALA A 1 175 ? -35.513 9.168 -3.253 1.00 90.81 175 ALA A C 1
ATOM 1486 O O . ALA A 1 175 ? -36.465 9.843 -3.626 1.00 90.81 175 ALA A O 1
ATOM 1487 N N . ASN A 1 176 ? -34.932 8.266 -4.054 1.00 94.06 176 ASN A N 1
ATOM 1488 C CA . ASN A 1 176 ? -35.360 8.028 -5.434 1.00 94.06 176 ASN A CA 1
ATOM 1489 C C . ASN A 1 176 ? -36.474 6.972 -5.554 1.00 94.06 176 ASN A C 1
ATOM 1491 O O . ASN A 1 176 ? -37.380 7.134 -6.360 1.00 94.06 176 ASN A O 1
ATOM 1495 N N . CYS A 1 177 ? -36.414 5.883 -4.780 1.00 92.06 177 CYS A N 1
ATOM 1496 C CA . CYS A 1 177 ? -37.367 4.767 -4.915 1.00 92.06 177 CYS A CA 1
ATOM 1497 C C . CYS A 1 177 ? -38.104 4.381 -3.627 1.00 92.06 177 CYS A C 1
ATOM 1499 O O . CYS A 1 177 ? -38.960 3.504 -3.660 1.00 92.06 177 CYS A O 1
ATOM 1501 N N . GLY A 1 178 ? -37.772 4.994 -2.490 1.00 90.62 178 GLY A N 1
ATOM 1502 C CA . GLY A 1 178 ? -38.401 4.716 -1.198 1.00 90.62 178 GLY A CA 1
ATOM 1503 C C . GLY A 1 178 ? -37.949 3.424 -0.512 1.00 90.62 178 GLY A C 1
ATOM 1504 O O . GLY A 1 178 ? -38.422 3.145 0.584 1.00 90.62 178 GLY A O 1
ATOM 1505 N N . SER A 1 179 ? -37.034 2.643 -1.101 1.00 85.31 179 SER A N 1
ATOM 1506 C CA . SER A 1 179 ? -36.528 1.413 -0.473 1.00 85.31 179 SER A CA 1
ATOM 1507 C C . SER A 1 179 ? -35.867 1.712 0.876 1.00 85.31 179 SER A C 1
ATOM 1509 O O . SER A 1 179 ? -35.034 2.623 0.950 1.00 85.31 179 SER A O 1
ATOM 1511 N N . ASP A 1 180 ? -36.168 0.913 1.897 1.00 85.62 180 ASP A N 1
ATOM 1512 C CA . ASP A 1 180 ? -35.473 0.939 3.187 1.00 85.62 180 ASP A CA 1
ATOM 1513 C C . ASP A 1 180 ? -33.991 0.596 2.975 1.00 85.62 180 ASP A C 1
ATOM 1515 O O . ASP A 1 180 ? -33.659 -0.444 2.418 1.00 85.62 180 ASP A O 1
ATOM 1519 N N . LEU A 1 181 ? -33.095 1.505 3.342 1.00 81.06 181 LEU A N 1
ATOM 1520 C CA . LEU A 1 181 ? -31.646 1.350 3.228 1.00 81.06 181 LEU A CA 1
ATOM 1521 C C . LEU A 1 181 ? -31.032 0.734 4.487 1.00 81.06 181 LEU A C 1
ATOM 1523 O O . LEU A 1 181 ? -29.857 0.343 4.442 1.00 81.06 181 LEU A O 1
ATOM 1527 N N . SER A 1 182 ? -31.803 0.642 5.577 1.00 82.81 182 SER A N 1
ATOM 1528 C CA . SER A 1 182 ? -31.380 0.003 6.812 1.00 82.81 182 SER A CA 1
ATOM 1529 C C . SER A 1 182 ? -31.149 -1.482 6.560 1.00 82.81 182 SER A C 1
ATOM 1531 O O . SER A 1 182 ? -31.926 -2.197 5.924 1.00 82.81 182 SER A O 1
ATOM 1533 N N . VAL A 1 183 ? -30.005 -1.965 7.024 1.00 77.81 183 VAL A N 1
ATOM 1534 C CA . VAL A 1 183 ? -29.641 -3.363 6.866 1.00 77.81 183 VAL A CA 1
ATOM 1535 C C . VAL A 1 183 ? -29.868 -4.018 8.208 1.00 77.81 183 VAL A C 1
ATOM 1537 O O . VAL A 1 183 ? -29.129 -3.755 9.144 1.00 77.81 183 VAL A O 1
ATOM 1540 N N . LYS A 1 184 ? -30.848 -4.907 8.322 1.00 87.62 184 LYS A N 1
ATOM 1541 C CA . LYS A 1 184 ? -31.022 -5.694 9.549 1.00 87.62 184 LYS A CA 1
ATOM 1542 C C . LYS A 1 184 ? -30.249 -7.003 9.460 1.00 87.62 184 LYS A C 1
ATOM 1544 O O . LYS A 1 184 ? -30.181 -7.644 8.408 1.00 87.62 184 LYS A O 1
ATOM 1549 N N . CYS A 1 185 ? -29.649 -7.424 10.568 1.00 82.31 185 CYS A N 1
ATOM 1550 C CA . CYS A 1 185 ? -29.031 -8.738 10.658 1.00 82.31 185 CYS A CA 1
ATOM 1551 C C . CYS A 1 185 ? -30.110 -9.820 10.508 1.00 82.31 185 CYS A C 1
ATOM 1553 O O . CYS A 1 185 ? -31.019 -9.897 11.329 1.00 82.31 185 CYS A O 1
ATOM 1555 N N . LYS A 1 186 ? -29.990 -10.721 9.522 1.00 82.56 186 LYS A N 1
ATOM 1556 C CA . LYS A 1 186 ? -30.969 -11.814 9.338 1.00 82.56 186 LYS A CA 1
ATOM 1557 C C . LYS A 1 186 ? -31.051 -12.784 10.521 1.00 82.56 186 LYS A C 1
ATOM 1559 O O . LYS A 1 186 ? -32.033 -13.505 10.632 1.00 82.56 186 LYS A O 1
ATOM 1564 N N . LYS A 1 187 ? -30.018 -12.840 11.372 1.00 85.06 187 LYS A N 1
ATOM 1565 C CA . LYS A 1 187 ? -29.994 -13.721 12.547 1.00 85.06 187 LYS A CA 1
ATOM 1566 C C . LYS A 1 187 ? -30.678 -13.082 13.754 1.00 85.06 187 LYS A C 1
ATOM 1568 O O . LYS A 1 187 ? -31.545 -13.711 14.343 1.00 85.06 187 LYS A O 1
ATOM 1573 N N . CYS A 1 188 ? -30.243 -11.888 14.158 1.00 90.50 188 CYS A N 1
ATOM 1574 C CA . CYS A 1 188 ? -30.687 -11.266 15.412 1.00 90.50 188 CYS A CA 1
ATOM 1575 C C . CYS A 1 188 ? -31.637 -10.076 15.226 1.00 90.50 188 CYS A C 1
ATOM 1577 O O . CYS A 1 188 ? -32.151 -9.564 16.209 1.00 90.50 188 CYS A O 1
ATOM 1579 N N . GLY A 1 189 ? -31.869 -9.618 13.994 1.00 90.31 189 GLY A N 1
ATOM 1580 C CA . GLY A 1 189 ? -32.760 -8.494 13.694 1.00 90.31 189 GLY A CA 1
ATOM 1581 C C . GLY A 1 189 ? -32.172 -7.105 13.961 1.00 90.31 189 GLY A C 1
ATOM 1582 O O . GLY A 1 189 ? -32.769 -6.123 13.527 1.00 90.31 189 GLY A O 1
ATOM 1583 N N . SER A 1 190 ? -31.007 -7.010 14.612 1.00 90.00 190 SER A N 1
ATOM 1584 C CA . SER A 1 190 ? -30.353 -5.734 14.930 1.00 90.00 190 SER A CA 1
ATOM 1585 C C . SER A 1 190 ? -30.007 -4.937 13.674 1.00 90.00 190 SER A C 1
ATOM 1587 O O . SER A 1 190 ? -29.595 -5.513 12.661 1.00 90.00 190 SER A O 1
ATOM 1589 N N . GLU A 1 191 ? -30.143 -3.615 13.752 1.00 87.25 191 GLU A N 1
ATOM 1590 C CA . GLU A 1 191 ? -29.733 -2.703 12.686 1.00 87.25 191 GLU A CA 1
ATOM 1591 C C . GLU A 1 191 ? -28.211 -2.712 12.510 1.00 87.25 191 GLU A C 1
ATOM 1593 O O . GLU A 1 191 ? -27.436 -2.731 13.467 1.00 87.25 191 GLU A O 1
ATOM 1598 N N . LEU A 1 192 ? -27.781 -2.735 11.255 1.00 79.81 192 LEU A N 1
ATOM 1599 C CA . LEU A 1 192 ? -26.395 -2.722 10.823 1.00 79.81 192 LEU A CA 1
ATOM 1600 C C . LEU A 1 192 ? -26.167 -1.483 9.969 1.00 79.81 192 LEU A C 1
ATOM 1602 O O . LEU A 1 192 ? -26.963 -1.165 9.081 1.00 79.81 192 LEU A O 1
ATOM 1606 N N . LYS A 1 193 ? -25.015 -0.840 10.165 1.00 77.06 193 LYS A N 1
ATOM 1607 C CA . LYS A 1 193 ? -24.522 0.137 9.193 1.00 77.06 193 LYS A CA 1
ATOM 1608 C C . LYS A 1 193 ? -24.231 -0.579 7.873 1.00 77.06 193 LYS A C 1
ATOM 1610 O O . LYS A 1 193 ? -23.753 -1.714 7.866 1.00 77.06 193 LYS A O 1
ATOM 1615 N N . GLN A 1 194 ? -24.474 0.080 6.741 1.00 70.50 194 GLN A N 1
ATOM 1616 C CA . GLN A 1 194 ? -24.218 -0.521 5.424 1.00 70.50 194 GLN A CA 1
ATOM 1617 C C . GLN A 1 194 ? -22.758 -0.940 5.218 1.00 70.50 194 GLN A C 1
ATOM 1619 O O . GLN A 1 194 ? -22.521 -1.937 4.536 1.00 70.50 194 GLN A O 1
ATOM 1624 N N . SER A 1 195 ? -21.815 -0.232 5.845 1.00 65.81 195 SER A N 1
ATOM 1625 C CA . SER A 1 195 ? -20.383 -0.543 5.822 1.00 65.81 195 SER A CA 1
ATOM 1626 C C . SER A 1 195 ? -19.995 -1.761 6.665 1.00 65.81 195 SER A C 1
ATOM 1628 O O . SER A 1 195 ? -18.872 -2.244 6.553 1.00 65.81 195 SER A O 1
ATOM 1630 N N . TRP A 1 196 ? -20.891 -2.277 7.511 1.00 75.81 196 TRP A N 1
ATOM 1631 C CA . TRP A 1 196 ? -20.584 -3.402 8.386 1.00 75.81 196 TRP A CA 1
ATOM 1632 C C . TRP A 1 196 ? -20.762 -4.737 7.663 1.00 75.81 196 TRP A C 1
ATOM 1634 O O . TRP A 1 196 ? -21.852 -5.104 7.209 1.00 75.81 196 TRP A O 1
ATOM 1644 N N . SER A 1 197 ? -19.663 -5.484 7.586 1.00 73.12 197 SER A N 1
ATOM 1645 C CA . SER A 1 197 ? -19.611 -6.863 7.098 1.00 73.12 197 SER A CA 1
ATOM 1646 C C . SER A 1 197 ? -19.954 -7.884 8.187 1.00 73.12 197 SER A C 1
ATOM 1648 O O . SER A 1 197 ? -20.388 -8.987 7.860 1.00 73.12 197 SER A O 1
ATOM 1650 N N . ILE A 1 198 ? -19.817 -7.519 9.466 1.00 75.88 198 ILE A N 1
ATOM 1651 C CA . ILE A 1 198 ? -20.075 -8.370 10.635 1.00 75.88 198 ILE A CA 1
ATOM 1652 C C . ILE A 1 198 ? -21.049 -7.651 11.572 1.00 75.88 198 ILE A C 1
ATOM 1654 O O . ILE A 1 198 ? -20.928 -6.454 11.820 1.00 75.88 198 ILE A O 1
ATOM 1658 N N . CYS A 1 199 ? -22.035 -8.381 12.094 1.00 82.69 199 CYS A N 1
ATOM 1659 C CA . CYS A 1 199 ? -22.960 -7.850 13.091 1.00 82.69 199 CYS A CA 1
ATOM 1660 C C . CYS A 1 199 ? -22.279 -7.751 14.467 1.00 82.69 199 CYS A C 1
ATOM 1662 O O . CYS A 1 199 ? -21.821 -8.785 14.954 1.00 82.69 199 CYS A O 1
ATOM 1664 N N . PRO A 1 200 ? -22.257 -6.583 15.135 1.00 83.19 200 PRO A N 1
ATOM 1665 C CA . PRO A 1 200 ? -21.624 -6.458 16.451 1.00 83.19 200 PRO A CA 1
ATOM 1666 C C . PRO A 1 200 ? -22.366 -7.246 17.537 1.00 83.19 200 PRO A C 1
ATOM 1668 O O . PRO A 1 200 ? -21.730 -7.827 18.409 1.00 83.19 200 PRO A O 1
ATOM 1671 N N . GLU A 1 201 ? -23.695 -7.337 17.439 1.00 91.75 201 GLU A N 1
ATOM 1672 C CA . GLU A 1 201 ? -24.534 -8.008 18.439 1.00 91.75 201 GLU A CA 1
ATOM 1673 C C . GLU A 1 201 ? -24.362 -9.530 18.414 1.00 91.75 201 GLU A C 1
ATOM 1675 O O . GLU A 1 201 ? -24.197 -10.173 19.446 1.00 91.75 201 GLU A O 1
ATOM 1680 N N . CYS A 1 202 ? -24.384 -10.138 17.224 1.00 87.94 202 CYS A N 1
ATOM 1681 C CA . CYS A 1 202 ? -24.370 -11.600 17.103 1.00 87.94 202 CYS A CA 1
ATOM 1682 C C . CYS A 1 202 ? -23.078 -12.186 16.525 1.00 87.94 202 CYS A C 1
ATOM 1684 O O . CYS A 1 202 ? -22.999 -13.408 16.362 1.00 87.94 202 CYS A O 1
ATOM 1686 N N . LYS A 1 203 ? -22.107 -11.330 16.180 1.00 85.31 203 LYS A N 1
ATOM 1687 C CA . LYS A 1 203 ? -20.787 -11.665 15.619 1.00 85.31 203 LYS A CA 1
ATOM 1688 C C . LYS A 1 203 ? -20.820 -12.518 14.347 1.00 85.31 203 LYS A C 1
ATOM 1690 O O . LYS A 1 203 ? -19.834 -13.162 14.011 1.00 85.31 203 LYS A O 1
ATOM 1695 N N . ARG A 1 204 ? -21.946 -12.550 13.622 1.00 77.38 204 ARG A N 1
ATOM 1696 C CA . ARG A 1 204 ? -22.040 -13.266 12.339 1.00 77.38 204 ARG A CA 1
ATOM 1697 C C . ARG A 1 204 ? -21.794 -12.344 11.144 1.00 77.38 204 ARG A C 1
ATOM 1699 O O . ARG A 1 204 ? -22.245 -11.192 11.179 1.00 77.38 204 ARG A O 1
ATOM 1706 N N . PRO A 1 205 ? -21.180 -12.866 10.066 1.00 73.75 205 PRO A N 1
ATOM 1707 C CA . PRO A 1 205 ? -21.099 -12.174 8.791 1.00 73.75 205 PRO A CA 1
ATOM 1708 C C . PRO A 1 205 ? -22.489 -11.840 8.249 1.00 73.75 205 PRO A C 1
ATOM 1710 O O . PRO A 1 205 ? -23.456 -12.596 8.401 1.00 73.75 205 PRO A O 1
ATOM 1713 N N . ARG A 1 206 ? -22.591 -10.696 7.584 1.00 76.31 206 ARG A N 1
ATOM 1714 C CA . ARG A 1 206 ? -23.805 -10.247 6.915 1.00 76.31 206 ARG A CA 1
ATOM 1715 C C . ARG A 1 206 ? -24.111 -11.170 5.732 1.00 76.31 206 ARG A C 1
ATOM 1717 O O . ARG A 1 206 ? -23.396 -11.202 4.734 1.00 76.31 206 ARG A O 1
ATOM 1724 N N . SER A 1 207 ? -25.220 -11.901 5.822 1.00 59.53 207 SER A N 1
ATOM 1725 C CA . SER A 1 207 ? -25.707 -12.784 4.757 1.00 59.53 207 SER A CA 1
ATOM 1726 C C . SER A 1 207 ? -25.892 -12.022 3.437 1.00 59.53 207 SER A C 1
ATOM 1728 O O . SER A 1 207 ? -26.682 -11.075 3.392 1.00 59.53 207 SER A O 1
ATOM 1730 N N . GLY A 1 208 ? -25.217 -12.457 2.371 1.00 54.66 208 GLY A N 1
ATOM 1731 C CA . GLY A 1 208 ? -25.358 -11.884 1.027 1.00 54.66 208 GLY A CA 1
ATOM 1732 C C . GLY A 1 208 ? -24.242 -10.931 0.596 1.00 54.66 208 GLY A C 1
ATOM 1733 O O . GLY A 1 208 ? -24.222 -10.548 -0.572 1.00 54.66 208 GLY A O 1
ATOM 1734 N N . VAL A 1 209 ? -23.273 -10.610 1.465 1.00 51.66 209 VAL A N 1
ATOM 1735 C CA . VAL A 1 209 ? -21.963 -10.169 0.968 1.00 51.66 209 VAL A CA 1
ATOM 1736 C C . VAL A 1 209 ? -21.331 -11.403 0.339 1.00 51.66 209 VAL A C 1
ATOM 1738 O O . VAL A 1 209 ? -20.776 -12.251 1.032 1.00 51.66 209 VAL A O 1
ATOM 1741 N N . LYS A 1 210 ? -21.504 -11.563 -0.977 1.00 49.66 210 LYS A N 1
ATOM 1742 C CA . LYS A 1 210 ? -20.716 -12.528 -1.736 1.00 49.66 210 LYS A CA 1
ATOM 1743 C C . LYS A 1 210 ? -19.273 -12.061 -1.616 1.00 49.66 210 LYS A C 1
ATOM 1745 O O . LYS A 1 210 ? -18.864 -11.150 -2.335 1.00 49.66 210 LYS A O 1
ATOM 1750 N N . VAL A 1 211 ? -18.528 -12.644 -0.681 1.00 56.28 211 VAL A N 1
ATOM 1751 C CA . VAL A 1 211 ? -17.074 -12.687 -0.800 1.00 56.28 211 VAL A CA 1
ATOM 1752 C C . VAL A 1 211 ? -16.839 -13.245 -2.198 1.00 56.28 211 VAL A C 1
ATOM 1754 O O . VAL A 1 211 ? -17.353 -14.320 -2.506 1.00 56.28 211 VAL A O 1
ATOM 1757 N N . LYS A 1 212 ? -16.260 -12.429 -3.089 1.00 62.19 212 LYS A N 1
ATOM 1758 C CA . LYS A 1 212 ? -16.295 -12.685 -4.540 1.00 62.19 212 LYS A CA 1
ATOM 1759 C C . LYS A 1 212 ? -15.745 -14.065 -4.897 1.00 62.19 212 LYS A C 1
ATOM 1761 O O . LYS A 1 212 ? -16.209 -14.633 -5.877 1.00 62.19 212 LYS A O 1
ATOM 1766 N N . ASP A 1 213 ? -14.880 -14.598 -4.046 1.00 87.94 213 ASP A N 1
ATOM 1767 C CA . ASP A 1 213 ? -14.575 -16.011 -3.904 1.00 87.94 213 ASP A CA 1
ATOM 1768 C C . ASP A 1 213 ? -13.857 -16.188 -2.544 1.00 87.94 213 ASP A C 1
ATOM 1770 O O . ASP A 1 213 ? -12.808 -15.568 -2.341 1.00 87.94 213 ASP A O 1
ATOM 1774 N N . PRO A 1 214 ? -14.419 -16.929 -1.564 1.00 88.19 214 PRO A N 1
ATOM 1775 C CA . PRO A 1 214 ? -13.759 -17.171 -0.280 1.00 88.19 214 PRO A CA 1
ATOM 1776 C C . PRO A 1 214 ? -12.376 -17.807 -0.432 1.00 88.19 214 PRO A C 1
ATOM 1778 O O . PRO A 1 214 ? -11.479 -17.475 0.338 1.00 88.19 214 PRO A O 1
ATOM 1781 N N . ILE A 1 215 ? -12.191 -18.663 -1.443 1.00 92.25 215 ILE A N 1
ATOM 1782 C CA . ILE A 1 215 ? -10.907 -19.302 -1.733 1.00 92.25 215 ILE A CA 1
ATOM 1783 C C . ILE A 1 215 ? -9.916 -18.230 -2.173 1.00 92.25 215 ILE A C 1
ATOM 1785 O O . ILE A 1 215 ? -8.873 -18.083 -1.547 1.00 92.25 215 ILE A O 1
ATOM 1789 N N . GLN A 1 216 ? -10.271 -17.411 -3.165 1.00 87.94 216 GLN A N 1
ATOM 1790 C CA . GLN A 1 216 ? -9.409 -16.328 -3.648 1.00 87.94 216 GLN A CA 1
ATOM 1791 C C . GLN A 1 216 ? -9.029 -15.319 -2.556 1.00 87.94 216 GLN A C 1
ATOM 1793 O O . GLN A 1 216 ? -7.895 -14.855 -2.494 1.00 87.94 216 GLN A O 1
ATOM 1798 N N . MET A 1 217 ? -9.958 -14.973 -1.663 1.00 85.75 217 MET A N 1
ATOM 1799 C CA . MET A 1 217 ? -9.629 -14.089 -0.541 1.00 85.75 217 MET A CA 1
ATOM 1800 C C . MET A 1 217 ? -8.638 -14.730 0.425 1.00 85.75 217 MET A C 1
ATOM 1802 O O . MET A 1 217 ? -7.739 -14.051 0.915 1.00 85.75 217 MET A O 1
ATOM 1806 N N . TYR A 1 218 ? -8.792 -16.027 0.685 1.00 94.06 218 TYR A N 1
ATOM 1807 C CA . TYR A 1 218 ? -7.852 -16.768 1.511 1.00 94.06 218 TYR A CA 1
ATOM 1808 C C . TYR A 1 218 ? -6.471 -16.863 0.866 1.00 94.06 218 TYR A C 1
ATOM 1810 O O . TYR A 1 218 ? -5.475 -16.644 1.547 1.00 94.06 218 TYR A O 1
ATOM 1818 N N . GLN A 1 219 ? -6.417 -17.059 -0.456 1.00 89.06 219 GLN A N 1
ATOM 1819 C CA . GLN A 1 219 ? -5.179 -17.012 -1.238 1.00 89.06 219 GLN A CA 1
ATOM 1820 C C . GLN A 1 219 ? -4.417 -15.702 -1.008 1.00 89.06 219 GLN A C 1
ATOM 1822 O O . GLN A 1 219 ? -3.237 -15.745 -0.681 1.00 89.06 219 GLN A O 1
ATOM 1827 N N . TYR A 1 220 ? -5.089 -14.546 -1.071 1.00 86.62 220 TYR A N 1
ATOM 1828 C CA . TYR A 1 220 ? -4.437 -13.257 -0.804 1.00 86.62 220 TYR A CA 1
ATOM 1829 C C . TYR A 1 220 ? -3.891 -13.136 0.620 1.00 86.62 220 TYR A C 1
ATOM 1831 O O . TYR A 1 220 ? -2.858 -12.500 0.827 1.00 86.62 220 TYR A O 1
ATOM 1839 N N . TYR A 1 221 ? -4.563 -13.728 1.612 1.00 91.38 221 TYR A N 1
ATOM 1840 C CA . TYR A 1 221 ? -4.033 -13.765 2.973 1.00 91.38 221 TYR A CA 1
ATOM 1841 C C . TYR A 1 221 ? -2.800 -14.663 3.070 1.00 91.38 221 TYR A C 1
ATOM 1843 O O . TYR A 1 221 ? -1.819 -14.248 3.682 1.00 91.38 221 TYR A O 1
ATOM 1851 N N . CYS A 1 222 ? -2.813 -15.836 2.433 1.00 91.00 222 CYS A N 1
ATOM 1852 C CA . CYS A 1 222 ? -1.647 -16.713 2.359 1.00 91.00 222 CYS A CA 1
ATOM 1853 C C . CYS A 1 222 ? -0.467 -16.020 1.663 1.00 91.00 222 CYS A C 1
ATOM 1855 O O . CYS A 1 222 ? 0.622 -16.007 2.220 1.00 91.00 222 CYS A O 1
ATOM 1857 N N . GLU A 1 223 ? -0.681 -15.389 0.504 1.00 86.31 223 GLU A N 1
ATOM 1858 C CA . GLU A 1 223 ? 0.349 -14.622 -0.216 1.00 86.31 223 GLU A CA 1
ATOM 1859 C C . GLU A 1 223 ? 0.943 -13.502 0.647 1.00 86.31 223 GLU A C 1
ATOM 1861 O O . GLU A 1 223 ? 2.152 -13.288 0.647 1.00 86.31 223 GLU A O 1
ATOM 1866 N N . ALA A 1 224 ? 0.096 -12.779 1.386 1.00 83.69 224 ALA A N 1
ATOM 1867 C CA . ALA A 1 224 ? 0.532 -11.658 2.211 1.00 83.69 224 ALA A CA 1
ATOM 1868 C C . ALA A 1 224 ? 1.341 -12.096 3.436 1.00 83.69 224 ALA A C 1
ATOM 1870 O O . ALA A 1 224 ? 2.255 -11.375 3.834 1.00 83.69 224 ALA A O 1
ATOM 1871 N N . VAL A 1 225 ? 0.970 -13.228 4.033 1.00 88.88 225 VAL A N 1
ATOM 1872 C CA . VAL A 1 225 ? 1.654 -13.814 5.187 1.00 88.88 225 VAL A CA 1
ATOM 1873 C C . VAL A 1 225 ? 2.974 -14.455 4.764 1.00 88.88 225 VAL A C 1
ATOM 1875 O O . VAL A 1 225 ? 3.994 -14.179 5.365 1.00 88.88 225 VAL A O 1
ATOM 1878 N N . TRP A 1 226 ? 2.994 -15.215 3.668 1.00 86.62 226 TRP A N 1
ATOM 1879 C CA . TRP A 1 226 ? 4.214 -15.845 3.149 1.00 86.62 226 TRP A CA 1
ATOM 1880 C C . TRP A 1 226 ? 5.126 -14.891 2.364 1.00 86.62 226 TRP A C 1
ATOM 1882 O O . TRP A 1 226 ? 6.085 -15.337 1.733 1.00 86.62 226 TRP A O 1
ATOM 1892 N N . ALA A 1 227 ? 4.851 -13.585 2.368 1.00 82.69 227 ALA A N 1
ATOM 1893 C CA . ALA A 1 227 ? 5.580 -12.610 1.559 1.00 82.69 227 ALA A CA 1
ATOM 1894 C C . ALA A 1 227 ? 7.073 -12.505 1.928 1.00 82.69 227 ALA A C 1
ATOM 1896 O O . ALA 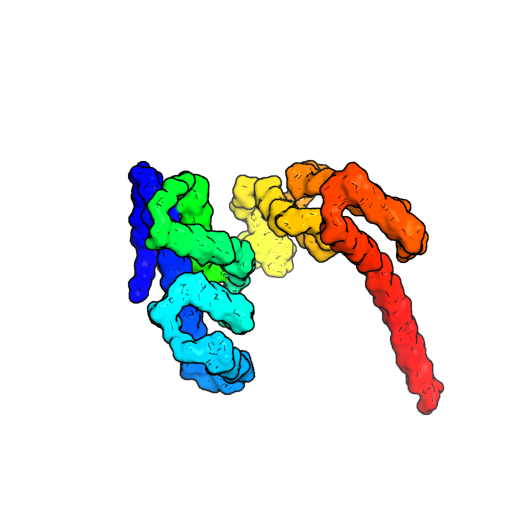A 1 227 ? 7.888 -12.159 1.073 1.00 82.69 227 ALA A O 1
ATOM 1897 N N . ASP A 1 228 ? 7.431 -12.801 3.178 1.00 77.19 228 ASP A N 1
ATOM 1898 C CA . ASP A 1 228 ? 8.814 -12.885 3.665 1.00 77.19 228 ASP A CA 1
ATOM 1899 C C . ASP A 1 228 ? 9.364 -14.327 3.688 1.00 77.19 228 ASP A C 1
ATOM 1901 O O . ASP A 1 228 ? 10.522 -14.550 4.040 1.00 77.19 228 ASP A O 1
ATOM 1905 N N . GLY A 1 229 ? 8.563 -15.302 3.244 1.00 79.00 229 GLY A N 1
ATOM 1906 C CA . GLY A 1 229 ? 8.905 -16.722 3.218 1.00 79.00 229 GLY A CA 1
ATOM 1907 C C . GLY A 1 229 ? 8.759 -17.431 4.565 1.00 79.00 229 GLY A C 1
ATOM 1908 O O . GLY A 1 229 ? 9.189 -18.581 4.681 1.00 79.00 229 GLY A O 1
ATOM 1909 N N . ILE A 1 230 ? 8.176 -16.779 5.574 1.00 80.50 230 ILE A N 1
ATOM 1910 C CA . ILE A 1 230 ? 8.073 -17.293 6.940 1.00 80.50 230 ILE A CA 1
ATOM 1911 C C . ILE A 1 230 ? 6.618 -17.202 7.410 1.00 80.50 230 ILE A C 1
ATOM 1913 O O . ILE A 1 230 ? 5.859 -16.333 7.011 1.00 80.50 230 ILE A O 1
ATOM 1917 N N . LEU A 1 231 ? 6.203 -18.153 8.249 1.00 83.62 231 LEU A N 1
ATOM 1918 C CA . LEU A 1 231 ? 4.872 -18.164 8.855 1.00 83.62 231 LEU A CA 1
ATOM 1919 C C . LEU A 1 231 ? 5.006 -18.193 10.373 1.00 83.62 231 LEU A C 1
ATOM 1921 O O . LEU A 1 231 ? 5.232 -19.255 10.972 1.00 83.62 231 LEU A O 1
ATOM 1925 N N . THR A 1 232 ? 4.844 -17.027 10.994 1.00 82.81 232 THR A N 1
ATOM 1926 C CA . THR A 1 232 ? 4.872 -16.878 12.456 1.00 82.81 232 THR A CA 1
ATOM 1927 C C . THR A 1 232 ? 3.644 -17.519 13.126 1.00 82.81 232 THR A C 1
ATOM 1929 O O . THR A 1 232 ? 2.671 -17.908 12.470 1.00 82.81 232 THR A O 1
ATOM 1932 N N . LYS A 1 233 ? 3.659 -17.663 14.463 1.00 76.62 233 LYS A N 1
ATOM 1933 C CA . LYS A 1 233 ? 2.516 -18.202 15.234 1.00 76.62 233 LYS A CA 1
ATOM 1934 C C . LYS A 1 233 ? 1.310 -17.267 15.135 1.00 76.62 233 LYS A C 1
ATOM 1936 O O . LYS A 1 233 ? 0.184 -17.729 14.955 1.00 76.62 233 LYS A O 1
ATOM 1941 N N . GLU A 1 234 ? 1.555 -15.966 15.226 1.00 80.75 234 GLU A N 1
ATOM 1942 C CA . GLU A 1 234 ? 0.555 -14.907 15.122 1.00 80.75 234 GLU A CA 1
ATOM 1943 C C . GLU A 1 234 ? -0.102 -14.911 13.742 1.00 80.75 234 GLU A C 1
ATOM 1945 O O . GLU A 1 234 ? -1.325 -14.823 13.640 1.00 80.75 234 GLU A O 1
ATOM 1950 N N . GLU A 1 235 ? 0.687 -15.081 12.682 1.00 87.69 235 GLU A N 1
ATOM 1951 C CA . GLU A 1 235 ? 0.176 -15.162 11.315 1.00 87.69 235 GLU A CA 1
ATOM 1952 C C . GLU A 1 235 ? -0.563 -16.467 11.036 1.00 87.69 235 GLU A C 1
ATOM 1954 O O . GLU A 1 235 ? -1.614 -16.448 10.398 1.00 87.69 235 GLU A O 1
ATOM 1959 N N . LYS A 1 236 ? -0.088 -17.596 11.571 1.00 87.50 236 LYS A N 1
ATOM 1960 C CA . LYS A 1 236 ? -0.827 -18.864 11.512 1.00 87.50 236 LYS A CA 1
ATOM 1961 C C . LYS A 1 236 ? -2.178 -18.743 12.215 1.00 87.50 236 LYS A C 1
ATOM 1963 O O . LYS A 1 236 ? -3.196 -19.173 11.680 1.00 87.50 236 LYS A O 1
ATOM 1968 N N . HIS A 1 237 ? -2.211 -18.119 13.392 1.00 84.38 237 HIS A N 1
ATOM 1969 C CA . HIS A 1 237 ? -3.461 -17.847 14.098 1.00 84.38 237 HIS A CA 1
ATOM 1970 C C . HIS A 1 237 ? -4.366 -16.891 13.308 1.00 84.38 237 HIS A C 1
ATOM 1972 O O . HIS A 1 237 ? -5.575 -17.103 13.233 1.00 84.38 237 HIS A O 1
ATOM 1978 N N . PHE A 1 238 ? -3.791 -15.872 12.668 1.00 88.81 238 PHE A N 1
ATOM 1979 C CA . PHE A 1 238 ? -4.516 -14.980 11.769 1.00 88.81 238 PHE A CA 1
ATOM 1980 C C . PHE A 1 238 ? -5.144 -15.737 10.589 1.00 88.81 238 PHE A C 1
ATOM 1982 O O . PHE A 1 238 ? -6.330 -15.542 10.323 1.00 88.81 238 PHE A O 1
ATOM 1989 N N . LEU A 1 239 ? -4.400 -16.623 9.918 1.00 92.25 239 LEU A N 1
ATOM 1990 C CA . LEU A 1 239 ? -4.925 -17.460 8.834 1.00 92.25 239 LEU A CA 1
ATOM 1991 C C . LEU A 1 239 ? -6.048 -18.378 9.325 1.00 92.25 239 LEU A C 1
ATOM 1993 O O . LEU A 1 239 ? -7.056 -18.519 8.638 1.00 92.25 239 LEU A O 1
ATOM 1997 N N . GLU A 1 240 ? -5.941 -18.935 10.529 1.00 90.50 240 GLU A N 1
ATOM 1998 C CA . GLU A 1 240 ? -6.998 -19.763 11.117 1.00 90.50 240 GLU A CA 1
ATOM 1999 C C . GLU A 1 240 ? -8.286 -18.957 11.374 1.00 90.50 240 GLU A C 1
ATOM 2001 O O . GLU A 1 240 ? -9.380 -19.375 10.993 1.00 90.50 240 GLU A O 1
ATOM 2006 N N . LEU A 1 241 ? -8.171 -17.740 11.919 1.00 86.94 241 LEU A N 1
ATOM 2007 C CA . LEU A 1 241 ? -9.318 -16.841 12.086 1.00 86.94 241 LEU A CA 1
ATOM 2008 C C . LEU A 1 241 ? -9.945 -16.464 10.736 1.00 86.94 241 LEU A C 1
ATOM 2010 O O . LEU A 1 241 ? -11.170 -16.456 10.595 1.00 86.94 241 LEU A O 1
ATOM 2014 N N . LYS A 1 242 ? -9.125 -16.181 9.715 1.00 91.69 242 LYS A N 1
ATOM 2015 C CA . LYS A 1 242 ? -9.621 -15.867 8.366 1.00 91.69 242 LYS A CA 1
ATOM 2016 C C . LYS A 1 242 ? -10.275 -17.058 7.686 1.00 91.69 242 LYS A C 1
ATOM 2018 O O . LYS A 1 242 ? -11.279 -16.863 7.003 1.00 91.69 242 LYS A O 1
ATOM 2023 N N . ARG A 1 243 ? -9.793 -18.277 7.923 1.00 95.25 243 ARG A N 1
ATOM 2024 C CA . ARG A 1 243 ? -10.447 -19.509 7.471 1.00 95.25 243 ARG A CA 1
ATOM 2025 C C . ARG A 1 243 ? -11.871 -19.597 8.016 1.00 95.25 243 ARG A C 1
ATOM 2027 O O . ARG A 1 243 ? -12.808 -19.809 7.244 1.00 95.25 243 ARG A O 1
ATOM 2034 N N . GLU A 1 244 ? -12.035 -19.413 9.327 1.00 89.00 244 GLU A N 1
ATOM 2035 C CA . GLU A 1 244 ? -13.343 -19.457 9.990 1.00 89.00 244 GLU A CA 1
ATOM 2036 C C . GLU A 1 244 ? -14.279 -18.348 9.498 1.00 89.00 244 GLU A C 1
ATOM 2038 O O . GLU A 1 244 ? -15.437 -18.617 9.173 1.00 89.00 244 GLU A O 1
ATOM 2043 N N . GLU A 1 245 ? -13.778 -17.113 9.385 1.00 84.25 245 GLU A N 1
ATOM 2044 C CA . GLU A 1 245 ? -14.540 -15.966 8.873 1.00 84.25 245 GLU A CA 1
ATOM 2045 C C . GLU A 1 245 ? -15.054 -16.196 7.443 1.00 84.25 245 GLU A C 1
ATOM 2047 O O . GLU A 1 245 ? -16.181 -15.811 7.114 1.00 84.25 245 GLU A O 1
ATOM 2052 N N . LEU A 1 246 ? -14.235 -16.829 6.597 1.00 86.94 246 LEU A N 1
ATOM 2053 C CA . LEU A 1 246 ? -14.553 -17.144 5.203 1.00 86.94 246 LEU A CA 1
ATOM 2054 C C . LEU A 1 246 ? -15.393 -18.422 5.049 1.00 86.94 246 LEU A C 1
ATOM 2056 O O . LEU A 1 246 ? -15.892 -18.691 3.955 1.00 86.94 246 LEU A O 1
ATOM 2060 N N . GLY A 1 247 ? -15.586 -19.188 6.128 1.00 89.06 247 GLY A N 1
ATOM 2061 C CA . GLY A 1 247 ? -16.349 -20.436 6.120 1.00 89.06 247 GLY A CA 1
ATOM 2062 C C . GLY A 1 247 ? -15.673 -21.565 5.337 1.00 89.06 247 GLY A C 1
ATOM 2063 O O . GLY A 1 247 ? -16.371 -22.407 4.772 1.00 89.06 247 GLY A O 1
ATOM 2064 N N . LEU A 1 248 ? -14.339 -21.574 5.272 1.00 92.06 248 LEU A N 1
ATOM 2065 C CA . LEU A 1 248 ? -13.567 -22.613 4.587 1.00 92.06 248 LEU A CA 1
ATOM 2066 C C . LEU A 1 248 ? -13.369 -23.841 5.487 1.00 92.06 248 LEU A C 1
ATOM 2068 O O . LEU A 1 248 ? -13.134 -23.713 6.693 1.00 92.06 248 LEU A O 1
ATOM 2072 N N . SER A 1 249 ? -13.430 -25.043 4.903 1.00 95.00 249 SER A N 1
ATOM 2073 C CA . SER A 1 249 ? -13.039 -26.270 5.611 1.00 95.00 249 SER A CA 1
ATOM 2074 C C . SER A 1 249 ? -11.524 -26.294 5.845 1.00 95.00 249 SER A C 1
ATOM 2076 O O . SER A 1 249 ? -10.775 -25.635 5.119 1.00 95.00 249 SER A O 1
ATOM 2078 N N . HIS A 1 250 ? -11.064 -27.057 6.840 1.00 92.50 250 HIS A N 1
ATOM 2079 C CA . HIS A 1 250 ? -9.627 -27.229 7.077 1.00 92.50 250 HIS A CA 1
ATOM 2080 C C . HIS A 1 250 ? -8.918 -27.825 5.858 1.00 92.50 250 HIS A C 1
ATOM 2082 O O . HIS A 1 250 ? -7.839 -27.360 5.508 1.00 92.50 250 HIS A O 1
ATOM 2088 N N . GLU A 1 251 ? -9.529 -28.798 5.174 1.00 93.56 251 GLU A N 1
ATOM 2089 C CA . GLU A 1 251 ? -8.937 -29.411 3.979 1.00 93.56 251 GLU A CA 1
ATOM 2090 C C . GLU A 1 251 ? -8.753 -28.382 2.860 1.00 93.56 251 GLU A C 1
ATOM 2092 O O . GLU A 1 251 ? -7.671 -28.291 2.284 1.00 93.56 251 GLU A O 1
ATOM 2097 N N . THR A 1 252 ? -9.781 -27.562 2.608 1.00 95.12 252 THR A N 1
ATOM 2098 C CA . THR A 1 252 ? -9.750 -26.522 1.567 1.00 95.12 252 THR A CA 1
ATOM 2099 C C . THR A 1 252 ? -8.685 -25.467 1.871 1.00 95.12 252 THR A C 1
ATOM 2101 O O . THR A 1 252 ? -7.897 -25.110 0.999 1.00 95.12 252 THR A O 1
ATOM 2104 N N . ALA A 1 253 ? -8.632 -24.973 3.111 1.00 94.69 253 ALA A N 1
ATOM 2105 C CA . ALA A 1 253 ? -7.634 -23.992 3.532 1.00 94.69 253 ALA A CA 1
ATOM 2106 C C . ALA A 1 253 ? -6.209 -24.543 3.411 1.00 94.69 253 ALA A C 1
ATOM 2108 O O . ALA A 1 253 ? -5.338 -23.890 2.845 1.00 94.69 253 ALA A O 1
ATOM 2109 N N . HIS A 1 254 ? -6.000 -25.786 3.845 1.00 90.69 254 HIS A N 1
ATOM 2110 C CA . HIS A 1 254 ? -4.708 -26.457 3.767 1.00 90.69 254 HIS A CA 1
ATOM 2111 C C . HIS A 1 254 ? -4.261 -26.747 2.321 1.00 90.69 254 HIS A C 1
ATOM 2113 O O . HIS A 1 254 ? -3.068 -26.770 2.024 1.00 90.69 254 HIS A O 1
ATOM 2119 N N . GLU A 1 255 ? -5.183 -26.988 1.385 1.00 93.38 255 GLU A N 1
ATOM 2120 C CA . GLU A 1 255 ? -4.857 -27.044 -0.048 1.00 93.38 255 GLU A CA 1
ATOM 2121 C C . GLU A 1 255 ? -4.396 -25.689 -0.585 1.00 93.38 255 GLU A C 1
ATOM 2123 O O . GLU A 1 255 ? -3.396 -25.636 -1.297 1.00 93.38 255 GLU A O 1
ATOM 2128 N N . VAL A 1 256 ? -5.075 -24.604 -0.206 1.00 93.81 256 VAL A N 1
ATOM 2129 C CA . VAL A 1 256 ? -4.693 -23.243 -0.602 1.00 93.81 256 VAL A CA 1
ATOM 2130 C C . VAL A 1 256 ? -3.332 -22.865 -0.033 1.00 93.81 256 VAL A C 1
ATOM 2132 O O . VAL A 1 256 ? -2.464 -22.453 -0.793 1.00 93.81 256 VAL A O 1
ATOM 2135 N N . GLU A 1 257 ? -3.113 -23.043 1.270 1.00 91.81 257 GLU A N 1
ATOM 2136 C CA . GLU A 1 257 ? -1.839 -22.722 1.923 1.00 91.81 257 GLU A CA 1
ATOM 2137 C C . GLU A 1 257 ? -0.659 -23.417 1.232 1.00 91.81 257 GLU A C 1
ATOM 2139 O O . GLU A 1 257 ? 0.357 -22.778 0.956 1.00 91.81 257 GLU A O 1
ATOM 2144 N N . ARG A 1 258 ? -0.814 -24.697 0.862 1.00 86.88 258 ARG A N 1
ATOM 2145 C CA . ARG A 1 258 ? 0.215 -25.485 0.161 1.00 86.88 258 ARG A CA 1
ATOM 2146 C C . ARG A 1 258 ? 0.621 -24.929 -1.205 1.00 86.88 258 ARG A C 1
ATOM 2148 O O . ARG A 1 258 ? 1.723 -25.228 -1.649 1.00 86.88 258 ARG A O 1
ATOM 2155 N N . LEU A 1 259 ? -0.226 -24.140 -1.868 1.00 88.94 259 LEU A N 1
ATOM 2156 C CA . LEU A 1 259 ? 0.113 -23.505 -3.149 1.00 88.94 259 LEU A CA 1
ATOM 2157 C C . LEU A 1 259 ? 1.050 -22.302 -2.990 1.00 88.94 259 LEU A C 1
ATOM 2159 O O . LEU A 1 259 ? 1.763 -21.967 -3.932 1.00 88.94 259 LEU A O 1
ATOM 2163 N N . TYR A 1 260 ? 1.039 -21.659 -1.822 1.00 85.75 260 TYR A N 1
ATOM 2164 C CA . TYR A 1 260 ? 1.791 -20.426 -1.556 1.00 85.75 260 TYR A CA 1
ATOM 2165 C C . TYR A 1 260 ? 2.942 -20.621 -0.591 1.00 85.75 260 TYR A C 1
ATOM 2167 O O . TYR A 1 260 ? 3.806 -19.756 -0.470 1.00 85.75 260 TYR A O 1
ATOM 2175 N N . THR A 1 261 ? 2.951 -21.754 0.098 1.00 84.00 261 THR A N 1
ATOM 2176 C CA . THR A 1 261 ? 3.992 -22.045 1.057 1.00 84.00 261 THR A CA 1
ATOM 2177 C C . THR A 1 261 ? 5.225 -22.593 0.336 1.00 84.00 261 THR A C 1
ATOM 2179 O O . THR A 1 261 ? 5.098 -23.578 -0.397 1.00 84.00 261 THR A O 1
ATOM 2182 N N . PRO A 1 262 ? 6.426 -22.032 0.565 1.00 86.19 262 PRO A N 1
ATOM 2183 C CA . PRO A 1 262 ? 7.664 -22.636 0.090 1.00 86.19 262 PRO A CA 1
ATOM 2184 C C . PRO A 1 262 ? 7.803 -24.043 0.688 1.00 86.19 262 PRO A C 1
ATOM 2186 O O . PRO A 1 262 ? 7.865 -24.207 1.911 1.00 86.19 262 PRO A O 1
ATOM 2189 N N . ILE A 1 263 ? 7.814 -25.072 -0.165 1.00 86.50 263 ILE A N 1
ATOM 2190 C CA . ILE A 1 263 ? 7.866 -26.484 0.254 1.00 86.50 263 ILE A CA 1
ATOM 2191 C C . ILE A 1 263 ? 9.095 -26.724 1.135 1.00 86.50 263 ILE A C 1
ATOM 2193 O O . ILE A 1 263 ? 9.022 -27.424 2.144 1.00 86.50 263 ILE A O 1
ATOM 2197 N N . GLU A 1 264 ? 10.203 -26.079 0.788 1.00 90.75 264 GLU A N 1
ATOM 2198 C CA . GLU A 1 264 ? 11.476 -26.119 1.491 1.00 90.75 264 GLU A CA 1
ATOM 2199 C C . GLU A 1 264 ? 11.339 -25.590 2.929 1.00 90.75 264 GLU A C 1
ATOM 2201 O O . GLU A 1 264 ? 11.836 -26.212 3.869 1.00 90.75 264 GLU A O 1
ATOM 2206 N N . ALA A 1 265 ? 10.596 -24.493 3.124 1.00 87.25 265 ALA A N 1
ATOM 2207 C CA . ALA A 1 265 ? 10.343 -23.911 4.442 1.00 87.25 265 ALA A CA 1
ATOM 2208 C C . ALA A 1 265 ? 9.455 -24.815 5.314 1.00 87.25 265 ALA A C 1
ATOM 2210 O O . ALA A 1 265 ? 9.721 -24.959 6.509 1.00 87.25 265 ALA A O 1
ATOM 2211 N N . ILE A 1 266 ? 8.444 -25.482 4.733 1.00 84.75 266 ILE A N 1
ATOM 2212 C CA . ILE A 1 266 ? 7.633 -26.482 5.457 1.00 84.75 266 ILE A CA 1
ATOM 2213 C C . ILE A 1 266 ? 8.500 -27.651 5.892 1.00 84.75 266 ILE A C 1
ATOM 2215 O O . ILE A 1 266 ? 8.474 -28.031 7.060 1.00 84.75 266 ILE A O 1
ATOM 2219 N N . MET A 1 267 ? 9.246 -28.240 4.956 1.00 88.81 267 MET A N 1
ATOM 2220 C CA . MET A 1 267 ? 10.070 -29.412 5.241 1.00 88.81 267 MET A CA 1
ATOM 2221 C C . MET A 1 267 ? 11.087 -29.108 6.334 1.00 88.81 267 MET A C 1
ATOM 2223 O O . MET A 1 267 ? 11.279 -29.920 7.241 1.00 88.81 267 MET A O 1
ATOM 2227 N N . PHE A 1 268 ? 11.678 -27.914 6.290 1.00 93.50 268 PHE A N 1
ATOM 2228 C CA . PHE A 1 268 ? 12.608 -27.488 7.316 1.00 93.50 268 PHE A CA 1
ATOM 2229 C C . PHE A 1 268 ? 11.922 -27.264 8.667 1.00 93.50 268 PHE A C 1
ATOM 2231 O O . PHE A 1 268 ? 12.413 -27.756 9.680 1.00 93.50 268 PHE A O 1
ATOM 2238 N N . ARG A 1 269 ? 10.753 -26.613 8.702 1.00 88.94 269 ARG A N 1
ATOM 2239 C CA . ARG A 1 269 ? 9.967 -26.455 9.936 1.00 88.94 269 ARG A CA 1
ATOM 2240 C C . ARG A 1 269 ? 9.604 -27.798 10.565 1.00 88.94 269 ARG A C 1
ATOM 2242 O O . ARG A 1 269 ? 9.785 -27.961 11.764 1.00 88.94 269 ARG A O 1
ATOM 2249 N N . VAL A 1 270 ? 9.148 -28.766 9.769 1.00 86.94 270 VAL A N 1
ATOM 2250 C CA . VAL A 1 270 ? 8.835 -30.122 10.250 1.00 86.94 270 VAL A CA 1
ATOM 2251 C C . VAL A 1 270 ? 10.077 -30.790 10.839 1.00 86.94 270 VAL A C 1
ATOM 2253 O O . VAL A 1 270 ? 9.976 -31.450 11.869 1.00 86.94 270 VAL A O 1
ATOM 2256 N N . ALA A 1 271 ? 11.250 -30.600 10.228 1.00 93.44 271 ALA A N 1
ATOM 2257 C CA . ALA A 1 271 ? 12.502 -31.099 10.786 1.00 93.44 271 ALA A CA 1
ATOM 2258 C C . ALA A 1 271 ? 12.825 -30.442 12.139 1.00 93.44 271 ALA A C 1
ATOM 2260 O O . ALA A 1 271 ? 13.180 -31.154 13.071 1.00 93.44 271 ALA A O 1
ATOM 2261 N N . VAL A 1 272 ? 12.647 -29.121 12.269 1.00 92.56 272 VAL A N 1
ATOM 2262 C CA . VAL A 1 272 ? 12.844 -28.396 13.537 1.00 92.56 272 VAL A CA 1
ATOM 2263 C C . VAL A 1 272 ? 11.874 -28.891 14.615 1.00 92.56 272 VAL A C 1
ATOM 2265 O O . VAL A 1 272 ? 12.311 -29.225 15.710 1.00 92.56 272 VAL A O 1
ATOM 2268 N N . GLU A 1 273 ? 10.578 -28.990 14.310 1.00 88.00 273 GLU A N 1
ATOM 2269 C CA . GLU A 1 273 ? 9.548 -29.469 15.247 1.00 88.00 273 GLU A CA 1
ATOM 2270 C C . GLU A 1 273 ? 9.789 -30.933 15.665 1.00 88.00 273 GLU A C 1
ATOM 2272 O O . GLU A 1 273 ? 9.590 -31.285 16.824 1.00 88.00 273 GLU A O 1
ATOM 2277 N N . ALA A 1 274 ? 10.273 -31.783 14.751 1.00 88.75 274 ALA A N 1
ATOM 2278 C CA . ALA A 1 274 ? 10.634 -33.171 15.048 1.00 88.75 274 ALA A CA 1
ATOM 2279 C C . ALA A 1 274 ? 11.923 -33.308 15.874 1.00 88.75 274 ALA A C 1
ATOM 2281 O O . ALA A 1 274 ? 12.127 -34.340 16.511 1.00 88.75 274 ALA A O 1
ATOM 2282 N N . THR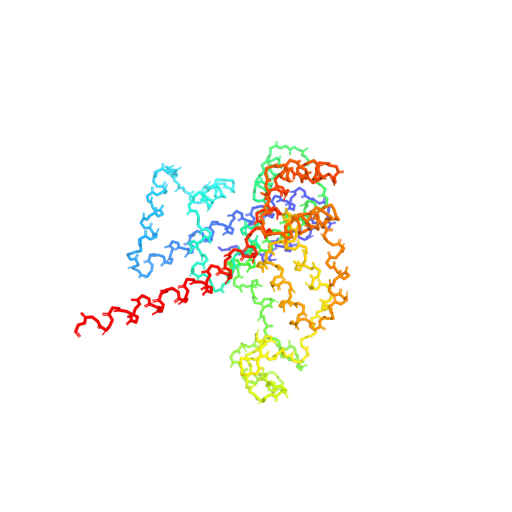 A 1 275 ? 12.798 -32.303 15.850 1.00 93.50 275 THR A N 1
ATOM 2283 C CA . THR A 1 275 ? 13.970 -32.232 16.730 1.00 93.50 275 THR A CA 1
ATOM 2284 C C . THR A 1 275 ? 13.590 -31.687 18.108 1.00 93.50 275 THR A C 1
ATOM 2286 O O . THR A 1 275 ? 14.089 -32.184 19.103 1.00 93.50 275 THR A O 1
ATOM 2289 N N . LEU A 1 276 ? 12.617 -30.773 18.194 1.00 91.19 276 LEU A N 1
ATOM 2290 C CA . LEU A 1 276 ? 12.145 -30.143 19.438 1.00 91.19 276 LEU A CA 1
ATOM 2291 C C . LEU A 1 276 ? 11.303 -31.070 20.353 1.00 91.19 276 LEU A C 1
ATOM 2293 O O . LEU A 1 276 ? 10.513 -30.595 21.165 1.00 91.19 276 LEU A O 1
ATOM 2297 N N . VAL A 1 277 ? 11.410 -32.397 20.239 1.00 87.25 277 VAL A N 1
ATOM 2298 C CA . VAL A 1 277 ? 10.536 -33.342 20.972 1.00 87.25 277 VAL A CA 1
ATOM 2299 C C . VAL A 1 277 ? 10.726 -33.255 22.491 1.00 87.25 277 VAL A C 1
ATOM 2301 O O . VAL A 1 277 ? 9.779 -33.501 23.239 1.00 87.25 277 VAL A O 1
ATOM 2304 N N . ASP A 1 278 ? 11.920 -32.895 22.959 1.00 85.56 278 ASP A N 1
ATOM 2305 C CA . ASP A 1 278 ? 12.237 -32.706 24.379 1.00 85.56 278 ASP A CA 1
ATOM 2306 C C . ASP A 1 278 ? 12.119 -31.238 24.849 1.00 85.56 278 ASP A C 1
ATOM 2308 O O . ASP A 1 278 ? 12.391 -30.932 26.013 1.00 85.56 278 ASP A O 1
ATOM 2312 N N . GLY A 1 279 ? 11.673 -30.338 23.963 1.00 86.69 279 GLY A N 1
ATOM 2313 C CA . GLY A 1 279 ? 11.498 -28.910 24.231 1.00 86.69 279 GLY A CA 1
ATOM 2314 C C . GLY A 1 279 ? 12.793 -28.091 24.225 1.00 86.69 279 GLY A C 1
ATOM 2315 O O . GLY A 1 279 ? 12.756 -26.893 24.521 1.00 86.69 279 GLY A O 1
ATOM 2316 N N . VAL A 1 280 ? 13.938 -28.694 23.898 1.00 88.94 280 VAL A N 1
ATOM 2317 C CA . VAL A 1 280 ? 15.233 -28.014 23.800 1.00 88.94 280 VAL A CA 1
ATOM 2318 C C . VAL A 1 280 ? 15.856 -28.342 22.439 1.00 88.94 280 VAL A C 1
ATOM 2320 O O . VAL A 1 280 ? 15.506 -29.321 21.804 1.00 88.94 280 VAL A O 1
ATOM 2323 N N . ILE A 1 281 ? 16.719 -27.463 21.923 1.00 88.94 281 ILE A N 1
ATOM 2324 C CA . ILE A 1 281 ? 17.576 -27.807 20.781 1.00 88.94 281 ILE A CA 1
ATOM 2325 C C . ILE A 1 281 ? 19.017 -27.532 21.183 1.00 88.94 281 ILE A C 1
ATOM 2327 O O . ILE A 1 281 ? 19.398 -26.361 21.357 1.00 88.94 281 ILE A O 1
ATOM 2331 N N . ASP A 1 282 ? 19.794 -28.597 21.347 1.00 93.50 282 ASP A N 1
ATOM 2332 C CA . ASP A 1 282 ? 21.203 -28.521 21.718 1.00 93.50 282 ASP A CA 1
ATOM 2333 C C . ASP A 1 282 ? 22.098 -28.058 20.546 1.00 93.50 282 ASP A C 1
ATOM 2335 O O . ASP A 1 282 ? 21.628 -27.708 19.457 1.00 93.50 282 ASP A O 1
ATOM 2339 N N . GLU A 1 283 ? 23.409 -27.932 20.776 1.00 93.88 283 GLU A N 1
ATOM 2340 C CA . GLU A 1 283 ? 24.316 -27.427 19.735 1.00 93.88 283 GLU A CA 1
ATOM 2341 C C . GLU A 1 283 ? 24.532 -28.438 18.598 1.00 93.88 283 GLU A C 1
ATOM 2343 O O . GLU A 1 283 ? 24.658 -28.028 17.442 1.00 93.88 283 GLU A O 1
ATOM 2348 N N . ASP A 1 284 ? 24.517 -29.741 18.886 1.00 93.94 284 ASP A N 1
ATOM 2349 C CA . ASP A 1 284 ? 24.689 -30.780 17.868 1.00 93.94 284 ASP A CA 1
ATOM 2350 C C . ASP A 1 284 ? 23.452 -30.838 16.958 1.00 93.94 284 ASP A C 1
ATOM 2352 O O . ASP A 1 284 ? 23.562 -30.888 15.726 1.00 93.94 284 ASP A O 1
ATOM 2356 N N . GLU A 1 285 ? 22.265 -30.706 17.543 1.00 95.75 285 GLU A N 1
ATOM 2357 C CA . GLU A 1 285 ? 20.994 -30.586 16.838 1.00 95.75 285 GLU A CA 1
ATOM 2358 C C . GLU A 1 285 ? 20.897 -29.295 16.016 1.00 95.75 285 GLU A C 1
ATOM 2360 O O . GLU A 1 285 ? 20.427 -29.315 14.875 1.00 95.75 285 GLU A O 1
ATOM 2365 N N . ARG A 1 286 ? 21.411 -28.165 16.522 1.00 94.00 286 ARG A N 1
ATOM 2366 C CA . ARG A 1 286 ? 21.529 -26.915 15.743 1.00 94.00 286 ARG A CA 1
ATOM 2367 C C . ARG A 1 286 ? 22.418 -27.086 14.522 1.00 94.00 286 ARG A C 1
ATOM 2369 O O . ARG A 1 286 ? 22.086 -26.579 13.447 1.00 94.00 286 ARG A O 1
ATOM 2376 N N . VAL A 1 287 ? 23.558 -27.760 14.670 1.00 94.69 287 VAL A N 1
ATOM 2377 C CA . VAL A 1 287 ? 24.464 -28.054 13.552 1.00 94.69 287 VAL A CA 1
ATOM 2378 C C . VAL A 1 287 ? 23.770 -28.961 12.536 1.00 94.69 287 VAL A C 1
ATOM 2380 O O . VAL A 1 287 ? 23.828 -28.684 11.333 1.00 94.69 287 VAL A O 1
ATOM 2383 N N . TYR A 1 288 ? 23.061 -29.990 13.004 1.00 96.50 288 TYR A N 1
ATOM 2384 C CA . TYR A 1 288 ? 22.257 -30.867 12.158 1.00 96.50 288 TYR A CA 1
ATOM 2385 C C . TYR A 1 288 ? 21.186 -30.089 11.380 1.00 96.50 288 TYR A C 1
ATOM 2387 O O . TYR A 1 288 ? 21.133 -30.190 10.153 1.00 96.50 288 TYR A O 1
ATOM 2395 N N . LEU A 1 289 ? 20.391 -29.256 12.053 1.00 95.88 289 LEU A N 1
ATOM 2396 C CA . LEU A 1 289 ? 19.324 -28.474 11.430 1.00 95.88 289 LEU A CA 1
ATOM 2397 C C . LEU A 1 289 ? 19.872 -27.451 10.427 1.00 95.88 289 LEU A C 1
ATOM 2399 O O . LEU A 1 289 ? 19.345 -27.341 9.327 1.00 95.88 289 LEU A O 1
ATOM 2403 N N . ARG A 1 290 ? 20.992 -26.774 10.706 1.00 95.38 290 ARG A N 1
ATOM 2404 C CA . ARG A 1 290 ? 21.631 -25.889 9.709 1.00 95.38 290 ARG A CA 1
ATOM 2405 C C . ARG A 1 290 ? 22.032 -26.636 8.438 1.00 95.38 290 ARG A C 1
ATOM 2407 O O . ARG A 1 290 ? 21.834 -26.122 7.341 1.00 95.38 290 ARG A O 1
ATOM 2414 N N . LYS A 1 291 ? 22.559 -27.854 8.580 1.00 96.56 291 LYS A N 1
ATOM 2415 C CA . LYS A 1 291 ? 22.903 -28.703 7.436 1.00 96.56 291 LYS A CA 1
ATOM 2416 C C . LYS A 1 291 ? 21.653 -29.161 6.679 1.00 96.56 291 LYS A C 1
ATOM 2418 O O . LYS A 1 291 ? 21.673 -29.200 5.455 1.00 96.56 291 LYS A O 1
ATOM 2423 N N . GLN A 1 292 ? 20.567 -29.480 7.385 1.00 97.00 292 GLN A N 1
ATOM 2424 C CA . GLN A 1 292 ? 19.286 -29.811 6.752 1.00 97.00 292 GLN A CA 1
ATOM 2425 C C . GLN A 1 292 ? 18.707 -28.623 5.978 1.00 97.00 292 GLN A C 1
ATOM 2427 O O . GLN A 1 292 ? 18.282 -28.808 4.842 1.00 97.00 292 GLN A O 1
ATOM 2432 N N . ALA A 1 293 ? 18.755 -27.408 6.535 1.00 95.62 293 ALA A N 1
ATOM 2433 C CA . ALA A 1 293 ? 18.334 -26.192 5.839 1.00 95.62 293 ALA A CA 1
ATOM 2434 C C . ALA A 1 293 ? 19.100 -26.003 4.522 1.00 95.62 293 ALA A C 1
ATOM 2436 O O . ALA A 1 293 ? 18.486 -25.778 3.483 1.00 95.62 293 ALA A O 1
ATOM 2437 N N . GLU A 1 294 ? 20.427 -26.173 4.548 1.00 95.38 294 GLU A N 1
ATOM 2438 C CA . GLU A 1 294 ? 21.272 -26.090 3.352 1.00 95.38 294 GLU A CA 1
ATOM 2439 C C . GLU A 1 294 ? 20.889 -27.147 2.302 1.00 95.38 294 GLU A C 1
ATOM 2441 O O . GLU A 1 294 ? 20.731 -26.818 1.128 1.00 95.38 294 GLU A O 1
ATOM 2446 N N . VAL A 1 295 ? 20.666 -28.399 2.721 1.00 96.31 295 VAL A N 1
ATOM 2447 C CA . VAL A 1 295 ? 20.226 -29.493 1.832 1.00 96.31 295 VAL A CA 1
ATOM 2448 C C . VAL A 1 295 ? 18.857 -29.207 1.208 1.00 96.31 295 VAL A C 1
ATOM 2450 O O . VAL A 1 295 ? 18.628 -29.560 0.053 1.00 96.31 295 VAL A O 1
ATOM 2453 N N . MET A 1 296 ? 17.959 -28.561 1.950 1.00 94.81 296 MET A N 1
ATOM 2454 C CA . MET A 1 296 ? 16.624 -28.180 1.485 1.00 94.81 296 MET A CA 1
ATOM 2455 C C . MET A 1 296 ? 16.618 -26.871 0.682 1.00 94.81 296 MET A C 1
ATOM 2457 O O . MET A 1 296 ? 15.571 -26.491 0.176 1.00 94.81 296 MET A O 1
ATOM 2461 N N . GLY A 1 297 ? 17.752 -26.174 0.550 1.00 93.62 297 GLY A N 1
ATOM 2462 C CA . GLY A 1 297 ? 17.821 -24.886 -0.147 1.00 93.62 297 GLY A CA 1
ATOM 2463 C C . GLY A 1 297 ? 17.192 -23.719 0.625 1.00 93.62 297 GLY A C 1
ATOM 2464 O O . GLY A 1 297 ? 16.887 -22.686 0.032 1.00 93.62 297 GLY A O 1
ATOM 2465 N N . VAL A 1 298 ? 17.003 -23.860 1.938 1.00 92.56 298 VAL A N 1
ATOM 2466 C CA . VAL A 1 298 ? 16.489 -22.798 2.809 1.00 92.56 298 VAL A CA 1
ATOM 2467 C C . VAL A 1 298 ? 17.638 -21.865 3.185 1.00 92.56 298 VAL A C 1
ATOM 2469 O O . VAL A 1 298 ? 18.689 -22.313 3.651 1.00 92.56 298 VAL A O 1
ATOM 2472 N N . SER A 1 299 ? 17.456 -20.555 2.989 1.00 92.00 299 SER A N 1
ATOM 2473 C CA . SER A 1 299 ? 18.481 -19.573 3.358 1.00 92.00 299 SER A CA 1
ATOM 2474 C C . SER A 1 299 ? 18.730 -19.577 4.866 1.00 92.00 299 SER A C 1
ATOM 2476 O O . SER A 1 299 ? 17.867 -19.939 5.668 1.00 92.00 299 SER A O 1
ATOM 2478 N N . ARG A 1 300 ? 19.924 -19.144 5.278 1.00 91.44 300 ARG A N 1
ATOM 2479 C CA . ARG A 1 300 ? 20.294 -19.110 6.696 1.00 91.44 300 ARG A CA 1
ATOM 2480 C C . ARG A 1 300 ? 19.379 -18.184 7.500 1.00 91.44 300 ARG A C 1
ATOM 2482 O O . ARG A 1 300 ? 19.087 -18.477 8.655 1.00 91.44 300 ARG A O 1
ATOM 2489 N N . GLU A 1 301 ? 18.952 -17.078 6.901 1.00 87.94 301 GLU A N 1
ATOM 2490 C CA . GLU A 1 301 ? 18.040 -16.103 7.495 1.00 87.94 301 GLU A CA 1
ATOM 2491 C C . GLU A 1 301 ? 16.676 -16.747 7.766 1.00 87.94 301 GLU A C 1
ATOM 2493 O O . GLU A 1 301 ? 16.265 -16.817 8.923 1.00 87.94 301 GLU A O 1
ATOM 2498 N N . ILE A 1 302 ? 16.054 -17.340 6.737 1.00 86.50 302 ILE A N 1
ATOM 2499 C CA . ILE A 1 302 ? 14.761 -18.029 6.858 1.00 86.50 302 ILE A CA 1
ATOM 2500 C C . ILE A 1 302 ? 14.858 -19.185 7.858 1.00 86.50 302 ILE A C 1
ATOM 2502 O O . ILE A 1 302 ? 13.990 -19.343 8.714 1.00 86.50 302 ILE A O 1
ATOM 2506 N N . ALA A 1 303 ? 15.940 -19.967 7.805 1.00 91.38 303 ALA A N 1
ATOM 2507 C CA . ALA A 1 303 ? 16.159 -21.065 8.735 1.00 91.38 303 ALA A CA 1
ATOM 2508 C C . ALA A 1 303 ? 16.211 -20.583 10.193 1.00 91.38 303 ALA A C 1
ATOM 2510 O O . ALA A 1 303 ? 15.565 -21.180 11.049 1.00 91.38 303 ALA A O 1
ATOM 2511 N N . ASN A 1 304 ? 16.935 -19.496 10.486 1.00 89.56 304 ASN A N 1
ATOM 2512 C CA . ASN A 1 304 ? 17.005 -18.932 11.838 1.00 89.56 304 ASN A CA 1
ATOM 2513 C C . ASN A 1 304 ? 15.649 -18.393 12.310 1.00 89.56 304 ASN A C 1
ATOM 2515 O O . ASN A 1 304 ? 15.318 -18.518 13.488 1.00 89.56 304 ASN A O 1
ATOM 2519 N N . GLU A 1 305 ? 14.868 -17.789 11.419 1.00 84.56 305 GLU A N 1
ATOM 2520 C CA . GLU A 1 305 ? 13.547 -17.268 11.765 1.00 84.56 305 GLU A CA 1
ATOM 2521 C C . GLU A 1 305 ? 12.544 -18.393 12.034 1.00 84.56 305 GLU A C 1
ATOM 2523 O O . GLU A 1 305 ? 11.867 -18.353 13.060 1.00 84.56 305 GLU A O 1
ATOM 2528 N N . ILE A 1 306 ? 12.531 -19.453 11.214 1.00 86.56 306 ILE A N 1
ATOM 2529 C CA . ILE A 1 306 ? 11.760 -20.680 11.484 1.00 86.56 306 ILE A CA 1
ATOM 2530 C C . ILE A 1 306 ? 12.169 -21.277 12.834 1.00 86.56 306 ILE A C 1
ATOM 2532 O O . ILE A 1 306 ? 11.313 -21.654 13.633 1.00 86.56 306 ILE A O 1
ATOM 2536 N N . PHE A 1 307 ? 13.472 -21.322 13.116 1.00 88.19 307 PHE A N 1
ATOM 2537 C CA . PHE A 1 307 ? 14.013 -21.834 14.372 1.00 88.19 307 PHE A CA 1
ATOM 2538 C C . PHE A 1 307 ? 13.496 -21.041 15.580 1.00 88.19 307 PHE A C 1
ATOM 2540 O O . PHE A 1 307 ? 12.948 -21.614 16.521 1.00 88.19 307 PHE A O 1
ATOM 2547 N N . ASN A 1 308 ? 13.607 -19.712 15.529 1.00 85.81 308 ASN A N 1
ATOM 2548 C CA . ASN A 1 308 ? 13.118 -18.824 16.582 1.00 85.81 308 ASN A CA 1
ATOM 2549 C C . ASN A 1 308 ? 11.598 -18.928 16.746 1.00 85.81 308 ASN A C 1
ATOM 2551 O O . ASN A 1 308 ? 11.110 -18.973 17.872 1.00 85.81 308 ASN A O 1
ATOM 2555 N N . ALA A 1 309 ? 10.863 -19.010 15.635 1.00 81.56 309 ALA A N 1
ATOM 2556 C CA . ALA A 1 309 ? 9.415 -19.151 15.638 1.00 81.56 309 ALA A CA 1
ATOM 2557 C C . ALA A 1 309 ? 8.950 -20.478 16.247 1.00 81.56 309 ALA A C 1
ATOM 2559 O O . ALA A 1 309 ? 7.848 -20.511 16.777 1.00 81.56 309 ALA A O 1
ATOM 2560 N N . CYS A 1 310 ? 9.752 -21.549 16.193 1.00 82.75 310 CYS A N 1
ATOM 2561 C CA . CYS A 1 310 ? 9.431 -22.823 16.843 1.00 82.75 310 CYS A CA 1
ATOM 2562 C C . CYS A 1 310 ? 9.751 -22.804 18.347 1.00 82.75 310 CYS A C 1
ATOM 2564 O O . CYS A 1 310 ? 8.955 -23.277 19.151 1.00 82.75 310 CYS A O 1
ATOM 2566 N N . LEU A 1 311 ? 10.869 -22.193 18.752 1.00 82.62 311 LEU A N 1
ATOM 2567 C CA . LEU A 1 311 ? 11.283 -22.120 20.164 1.00 82.62 311 LEU A CA 1
ATOM 2568 C C . LEU A 1 311 ? 10.379 -21.238 21.042 1.00 82.62 311 LEU A C 1
ATOM 2570 O O . LEU A 1 311 ? 10.297 -21.420 22.261 1.00 82.62 311 LEU A O 1
ATOM 2574 N N . THR A 1 312 ? 9.701 -20.257 20.451 1.00 73.88 312 THR A N 1
ATOM 2575 C CA . THR A 1 312 ? 8.764 -19.385 21.176 1.00 73.88 312 THR A CA 1
ATOM 2576 C C . THR A 1 312 ? 7.412 -20.051 21.451 1.00 73.88 312 THR A C 1
ATOM 2578 O O . THR A 1 312 ? 6.625 -19.503 22.225 1.00 73.88 312 THR A O 1
ATOM 2581 N N . ILE A 1 313 ? 7.133 -21.224 20.861 1.00 60.06 313 ILE A N 1
ATOM 2582 C CA . ILE A 1 313 ? 5.817 -21.880 20.916 1.00 60.06 313 ILE A CA 1
ATOM 2583 C C . ILE A 1 313 ? 5.516 -22.455 22.304 1.00 60.06 313 ILE A C 1
ATOM 2585 O O . ILE A 1 313 ? 4.385 -22.271 22.758 1.00 60.06 313 ILE A O 1
ATOM 2589 N N . ASP A 1 314 ? 6.510 -23.024 22.995 1.00 53.75 314 ASP A N 1
ATOM 2590 C CA . ASP A 1 314 ? 6.291 -23.742 24.264 1.00 53.75 314 ASP A CA 1
ATOM 2591 C C . ASP A 1 314 ? 6.769 -22.979 25.508 1.00 53.75 314 ASP A C 1
ATOM 2593 O O . ASP A 1 314 ? 6.207 -23.118 26.595 1.00 53.75 314 ASP A O 1
ATOM 2597 N N . SER A 1 315 ? 7.756 -22.088 25.374 1.00 50.09 315 SER A N 1
ATOM 2598 C CA . SER A 1 315 ? 8.331 -21.423 26.551 1.00 50.09 315 SER A CA 1
ATOM 2599 C C . SER A 1 315 ? 7.388 -20.405 27.200 1.00 50.09 315 SER A C 1
ATOM 2601 O O . SER A 1 315 ? 7.393 -20.272 28.420 1.00 50.09 315 SER A O 1
ATOM 2603 N N . VAL A 1 316 ? 6.536 -19.702 26.446 1.00 46.16 316 VAL A N 1
ATOM 2604 C CA . VAL A 1 316 ? 5.725 -18.607 27.017 1.00 46.16 316 VAL A CA 1
ATOM 2605 C C . VAL A 1 316 ? 4.474 -19.112 27.743 1.00 46.16 316 VAL A C 1
ATOM 2607 O O . VAL A 1 316 ? 4.107 -18.539 28.768 1.00 46.16 316 VAL A O 1
ATOM 2610 N N . GLU A 1 317 ? 3.829 -20.184 27.277 1.00 49.66 317 GLU A N 1
ATOM 2611 C CA . GLU A 1 317 ? 2.585 -20.685 27.883 1.00 49.66 317 GLU A CA 1
ATOM 2612 C C . GLU A 1 317 ? 2.833 -21.455 29.190 1.00 49.66 317 GLU A C 1
ATOM 2614 O O . GLU A 1 317 ? 2.069 -21.295 30.150 1.00 49.66 317 GLU A O 1
ATOM 2619 N N . ASP A 1 318 ? 3.950 -22.178 29.285 1.00 50.75 318 ASP A N 1
ATOM 2620 C CA . ASP A 1 318 ? 4.360 -22.852 30.518 1.00 50.75 318 ASP A CA 1
ATOM 2621 C C . ASP A 1 318 ? 5.052 -21.898 31.505 1.00 50.75 318 ASP A C 1
ATOM 2623 O O . ASP A 1 318 ? 4.782 -21.972 32.708 1.00 50.75 318 ASP A O 1
ATOM 2627 N N . LEU A 1 319 ? 5.798 -20.883 31.035 1.00 44.31 319 LEU A N 1
ATOM 2628 C CA . LEU A 1 319 ? 6.280 -19.801 31.907 1.00 44.31 319 LEU A CA 1
ATOM 2629 C C . LEU A 1 319 ? 5.134 -18.936 32.450 1.00 44.31 319 LEU A C 1
ATOM 2631 O O . LEU A 1 319 ? 5.211 -18.492 33.598 1.00 44.31 319 LEU A O 1
ATOM 2635 N N . TYR A 1 320 ? 4.056 -18.699 31.691 1.00 46.19 320 TYR A N 1
ATOM 2636 C CA . TYR A 1 320 ? 2.887 -17.977 32.209 1.00 46.19 320 TYR A CA 1
ATOM 2637 C C . TYR A 1 320 ? 2.106 -18.803 33.236 1.00 46.19 320 TYR A C 1
ATOM 2639 O O . TYR A 1 320 ? 1.664 -18.247 34.243 1.00 46.19 320 TYR A O 1
ATOM 2647 N N . LYS A 1 321 ? 1.949 -20.118 33.037 1.00 55.34 321 LYS A N 1
ATOM 2648 C CA . LYS A 1 321 ? 1.278 -20.999 34.011 1.00 55.34 321 LYS A CA 1
ATOM 2649 C C . LYS A 1 321 ? 2.108 -21.191 35.283 1.00 55.34 321 LYS A C 1
ATOM 2651 O O . LYS A 1 321 ? 1.549 -21.120 36.383 1.00 55.34 321 LYS A O 1
ATOM 2656 N N . GLU A 1 322 ? 3.428 -21.331 35.178 1.00 50.59 322 GLU A N 1
ATOM 2657 C CA . GLU A 1 322 ? 4.304 -21.403 36.352 1.00 50.59 322 GLU A CA 1
ATOM 2658 C C . GLU A 1 322 ? 4.400 -20.071 37.107 1.00 50.59 322 GLU A C 1
ATOM 2660 O O . GLU A 1 322 ? 4.311 -20.056 38.338 1.00 50.59 322 GLU A O 1
ATOM 2665 N N . ASN A 1 323 ? 4.536 -18.937 36.410 1.00 48.53 323 ASN A N 1
ATOM 2666 C CA . ASN A 1 323 ? 4.674 -17.641 37.078 1.00 48.53 323 ASN A CA 1
ATOM 2667 C C . ASN A 1 323 ? 3.362 -17.153 37.698 1.00 48.53 323 ASN A C 1
ATOM 2669 O O . ASN A 1 323 ? 3.391 -16.568 38.778 1.00 48.53 323 ASN A O 1
ATOM 2673 N N . LYS A 1 324 ? 2.196 -17.453 37.110 1.00 47.88 324 LYS A N 1
ATOM 2674 C CA . LYS A 1 324 ? 0.902 -17.139 37.743 1.00 47.88 324 LYS A CA 1
ATOM 2675 C C . LYS A 1 324 ? 0.714 -17.926 39.046 1.00 47.88 324 LYS A C 1
ATOM 2677 O O . LYS A 1 324 ? 0.225 -17.375 40.029 1.00 47.88 324 LYS A O 1
ATOM 2682 N N . SER A 1 325 ? 1.188 -19.171 39.085 1.00 52.16 325 SER A N 1
ATOM 2683 C CA . SER A 1 325 ? 1.158 -20.027 40.277 1.00 52.16 325 SER A CA 1
ATOM 2684 C C . SER A 1 325 ? 2.132 -19.544 41.362 1.00 52.16 325 SER A C 1
ATOM 2686 O O . SER A 1 325 ? 1.760 -19.446 42.530 1.00 52.16 325 SER A O 1
ATOM 2688 N N . LYS A 1 326 ? 3.357 -19.145 40.988 1.00 50.91 326 LYS A N 1
ATOM 2689 C CA . LYS A 1 326 ? 4.374 -18.626 41.926 1.00 50.91 326 LYS A CA 1
ATOM 2690 C C . LYS A 1 326 ? 4.020 -17.233 42.479 1.00 50.91 326 LYS A C 1
ATOM 2692 O O . LYS A 1 326 ? 4.235 -16.978 43.664 1.00 50.91 326 LYS A O 1
ATOM 2697 N N . VAL A 1 327 ? 3.406 -16.356 41.677 1.00 44.53 327 VAL A N 1
ATOM 2698 C CA . VAL A 1 327 ? 2.969 -15.008 42.106 1.00 44.53 327 VAL A CA 1
ATOM 2699 C C . VAL A 1 327 ? 1.770 -15.069 43.062 1.00 44.53 327 VAL A C 1
ATOM 2701 O O . VAL A 1 327 ? 1.729 -14.315 44.036 1.00 44.53 327 VAL A O 1
ATOM 2704 N N . ILE A 1 328 ? 0.828 -15.999 42.858 1.00 53.59 328 ILE A N 1
ATOM 2705 C CA . ILE A 1 328 ? -0.286 -16.219 43.798 1.00 53.59 328 ILE A CA 1
ATOM 2706 C C . ILE A 1 328 ? 0.240 -16.766 45.135 1.00 53.59 328 ILE A C 1
ATOM 2708 O O . ILE A 1 328 ? -0.138 -16.262 46.193 1.00 53.59 328 ILE A O 1
ATOM 2712 N N . VAL A 1 329 ? 1.174 -17.722 45.124 1.00 54.06 329 VAL A N 1
ATOM 2713 C CA . VAL A 1 329 ? 1.738 -18.285 46.365 1.00 54.06 329 VAL A CA 1
ATOM 2714 C C . VAL A 1 329 ? 2.537 -17.242 47.160 1.00 54.06 329 VAL A C 1
ATOM 2716 O O . VAL A 1 329 ? 2.380 -17.153 48.378 1.00 54.06 329 VAL A O 1
ATOM 2719 N N . MET A 1 330 ? 3.320 -16.381 46.499 1.00 39.09 330 MET A N 1
ATOM 2720 C CA . MET A 1 330 ? 4.073 -15.323 47.191 1.00 39.09 330 MET A CA 1
ATOM 2721 C C . MET A 1 330 ? 3.193 -14.209 47.778 1.00 39.09 330 MET A C 1
ATOM 2723 O O . MET A 1 330 ? 3.523 -13.676 48.838 1.00 39.09 330 MET A O 1
ATOM 2727 N N . ASN A 1 331 ? 2.064 -13.874 47.146 1.00 41.09 331 ASN A N 1
ATOM 2728 C CA . ASN A 1 331 ? 1.130 -12.884 47.693 1.00 41.09 331 ASN A CA 1
ATOM 2729 C C . ASN A 1 331 ? 0.303 -13.443 48.862 1.00 41.09 331 ASN A C 1
ATOM 2731 O O . ASN A 1 331 ? 0.003 -12.706 49.798 1.00 41.09 331 ASN A O 1
ATOM 2735 N N . THR A 1 332 ? 0.010 -14.747 48.859 1.00 54.56 332 THR A N 1
ATOM 2736 C CA . THR A 1 332 ? -0.715 -15.410 49.959 1.00 54.56 332 THR A CA 1
ATOM 2737 C C . THR A 1 332 ? 0.165 -15.591 51.205 1.00 54.56 332 THR A C 1
ATOM 2739 O O . THR A 1 332 ? -0.312 -15.461 52.328 1.00 54.56 332 THR A O 1
ATOM 2742 N N . LEU A 1 333 ? 1.474 -15.820 51.033 1.00 48.44 333 LEU A N 1
ATOM 2743 C CA . LEU A 1 333 ? 2.420 -15.911 52.154 1.00 48.44 333 LEU A CA 1
ATOM 2744 C C . LEU A 1 333 ? 2.688 -14.554 52.824 1.00 48.44 333 LEU A C 1
ATOM 2746 O O . LEU A 1 333 ? 2.848 -14.508 54.038 1.00 48.44 333 LEU A O 1
ATOM 2750 N N . LYS A 1 334 ? 2.664 -13.445 52.071 1.00 49.53 334 LYS A N 1
ATOM 2751 C CA . LYS A 1 334 ? 2.832 -12.091 52.632 1.00 49.53 334 LYS A CA 1
ATOM 2752 C C . LYS A 1 334 ? 1.628 -11.595 53.442 1.00 49.53 334 LYS A 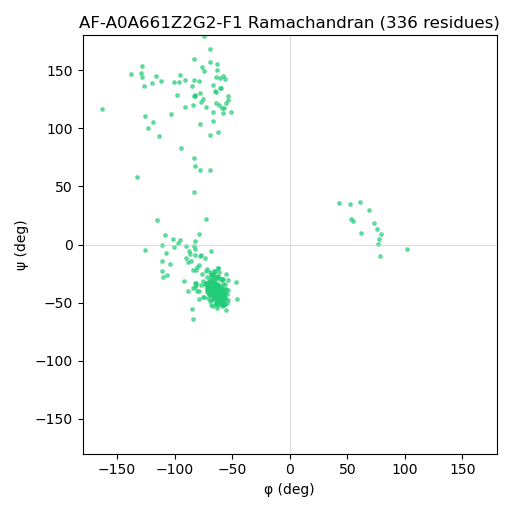C 1
ATOM 2754 O O . LYS A 1 334 ? 1.793 -10.696 54.258 1.00 49.53 334 LYS A O 1
ATOM 2759 N N . GLN A 1 335 ? 0.436 -12.157 53.234 1.00 59.06 335 GLN A N 1
ATOM 2760 C CA . GLN A 1 335 ? -0.774 -11.778 53.977 1.00 59.06 335 GLN A CA 1
ATOM 2761 C C . GLN A 1 335 ? -0.943 -12.530 55.308 1.00 59.06 335 GLN A C 1
ATOM 2763 O O . GLN A 1 335 ? -1.719 -12.086 56.143 1.00 59.06 335 GLN A O 1
ATOM 2768 N N . ASN A 1 336 ? -0.190 -13.613 55.536 1.00 56.50 336 ASN A N 1
ATOM 2769 C CA . ASN A 1 336 ? -0.259 -14.416 56.765 1.00 56.50 336 ASN A CA 1
ATOM 2770 C C . ASN A 1 336 ? 0.874 -14.125 57.767 1.00 56.50 336 ASN A C 1
ATOM 2772 O O . ASN A 1 336 ? 0.991 -14.814 58.777 1.00 56.50 336 ASN A O 1
ATOM 2776 N N . THR A 1 337 ? 1.724 -13.134 57.492 1.00 56.19 337 THR A N 1
ATOM 2777 C CA . THR A 1 337 ? 2.851 -12.738 58.358 1.00 56.19 337 THR A CA 1
ATOM 2778 C C . THR A 1 337 ? 2.713 -11.330 58.945 1.00 56.19 337 THR A C 1
ATOM 2780 O O . THR A 1 337 ? 3.721 -10.754 59.342 1.00 56.19 337 THR A O 1
ATOM 2783 N N . ASN A 1 338 ? 1.495 -10.784 59.014 1.00 46.84 338 ASN A N 1
ATOM 2784 C CA . ASN A 1 338 ? 1.187 -9.556 59.756 1.00 46.84 338 ASN A CA 1
ATOM 2785 C C . ASN A 1 338 ? 0.158 -9.820 60.848 1.00 46.84 338 ASN A C 1
ATOM 2787 O O . ASN A 1 338 ? -0.872 -10.454 60.523 1.00 46.84 338 ASN A O 1
#

Solvent-accessible surface area (backbone atoms only — not comparable to full-atom values): 19732 Å² total; per-residue (Å²): 136,86,61,63,70,61,51,51,51,55,39,53,52,30,56,77,74,64,40,24,56,59,26,34,50,52,24,51,47,51,44,34,52,48,55,43,49,55,51,50,58,52,53,58,46,49,70,68,66,74,57,89,40,69,67,58,55,52,48,51,53,49,40,65,72,77,37,75,86,72,46,69,89,78,48,48,55,58,56,48,54,51,47,37,62,76,69,42,41,67,59,62,53,37,76,74,44,100,46,75,52,66,62,60,72,65,48,64,57,69,58,54,41,52,53,49,52,46,59,76,77,41,97,66,90,57,54,65,67,64,23,50,51,32,47,48,52,32,51,52,38,44,59,50,65,54,78,39,67,74,61,50,48,77,78,65,55,44,50,38,88,86,82,58,47,83,43,64,91,86,45,58,49,34,94,88,77,63,49,72,54,65,38,56,40,91,86,80,60,49,83,41,61,85,88,52,60,55,40,86,89,78,71,42,68,47,87,83,69,70,62,93,44,51,65,61,56,48,46,54,51,42,48,64,52,37,67,85,67,49,80,47,69,69,54,50,51,48,50,52,53,49,33,60,76,55,68,52,52,69,68,59,49,54,55,50,45,60,76,58,47,59,65,41,52,52,55,44,45,52,51,51,57,67,58,38,73,84,76,53,78,55,72,70,53,48,54,49,49,54,51,49,25,56,76,52,69,38,51,72,66,59,46,52,49,52,50,54,51,56,62,58,65,61,56,56,63,52,49,50,55,51,47,56,52,51,53,53,53,56,56,56,57,64,65,72,76,115